Protein AF-A0A7C1VY41-F1 (afdb_monomer)

Organism: NCBI:txid230105

pLDDT: mean 92.44, std 5.34, range [64.0, 98.5]

Radius of gyration: 21.23 Å; Cα contacts (8 Å, |Δi|>4): 441; chains: 1; bounding box: 50×38×55 Å

Nearest PDB structures (foldseek):
  6ytn-assembly2_BBB  TM=3.995E-01  e=4.683E-06  Synechocystis sp. PCC 6803
  6ysg-assembly1_A  TM=3.612E-01  e=1.575E-06  Synechocystis sp. PCC 6803 substr. Kazusa
  1pui-assembly2_B  TM=5.449E-01  e=3.048E-02  Escherichia coli
  3mcj-assembly2_D  TM=5.473E-01  e=5.926E-01  Aquifex aeolicus VF5
  1di7-assembly1_A  TM=5.861E-01  e=1.763E+00  Escherichia coli

Foldseek 3Di:
DDDDDDDPVRLVPDDPVRNLVVQQPDPADEAEAEEDPSLVVQLVCLVVVSHQHYQYDNYPPSSNQSHHHNSHGLDDPPCPLLPDDDDPVDDPVRVLVVSCVVRVSNNLNSQLHLLVQQPDPLSVVVNVVSSVCSRPVDDDPRGRDHDDQKWKDDDNDIGDLVGDDLVQAQAEEEEEEELCCPPPVNVVVQVVVQVVQDDRHYGYMYIYHHAAPRLLVSLLSCLVVLSRYAEYEYQDWAQRRPPPCNVVSLVSCVSSVHQAEAEYEDDPDDPVCQVVDPVNDDPVRCVGRPVRHVVSVHDDYDYD

Solvent-accessible surface area (backbone atoms only — not comparable to full-atom values): 16858 Å² total; per-residue (Å²): 139,86,88,86,86,73,54,75,63,66,52,66,73,44,52,74,67,54,49,52,51,53,47,70,73,44,86,60,48,77,41,72,64,39,54,69,67,64,28,52,51,54,40,53,38,36,76,70,61,59,40,33,28,28,50,39,41,82,34,35,68,69,34,32,68,57,17,17,52,87,67,39,69,44,62,76,93,64,58,67,78,76,68,59,76,70,55,92,93,45,58,55,68,61,43,52,53,50,51,37,72,76,36,64,80,30,35,78,57,51,54,44,46,40,8,57,68,35,73,40,72,69,20,50,52,34,28,55,50,49,60,49,23,77,76,69,72,53,87,75,88,70,71,64,58,62,73,74,51,53,31,35,40,47,95,95,43,78,33,51,70,95,71,56,68,66,77,83,30,68,27,26,39,36,36,38,31,41,62,61,40,75,39,76,85,47,27,54,54,56,52,54,54,29,63,75,55,44,54,94,50,32,40,42,36,34,41,27,16,36,83,26,69,38,34,35,51,54,45,46,57,49,36,79,43,30,88,24,45,61,31,35,39,33,50,52,68,31,41,65,10,38,90,87,35,33,63,65,35,42,53,38,49,57,72,37,67,49,58,42,35,26,40,40,71,69,84,88,56,52,73,68,56,36,76,72,36,91,74,54,64,58,75,84,46,41,54,40,65,45,58,38,24,42,78,64,64,33,35,78,78,40,80,97

Mean predicted aligned error: 5.59 Å

Sequence (304 aa):
MSVQVRTTEQWQDLSSDEQATLLAQSDLVFAGGVFGETASQLVNYAMKGQLPNLIALHSDKKLVLTSQLAGHSVLSSSLDALMAHPNPDVSTEQWMAQMVAKHPKQDAWLTARFFWLGRNSQNMQGLIAHLHHLLTNEAITEKPELVAQLRLYYQGKTYLPEQFDFSSKQSWVALLDYETGERPGEKDLLEQICQQVNNENTGCVSVLTAWGEASLDAVKLLAEHKKSISSIVSLQNFVIGGAEHRQTVTEQLTELNVPVLKAIRLTDSTKAEWLLSEAGISWDSVHYRVAMPELQGISQPLVL

InterPro domains:
  IPR003672 CobN/magnesium chelatase [PF02514] (115-303)
  IPR003672 CobN/magnesium chelatase [PTHR44119] (101-304)

Structure (mmCIF, N/CA/C/O backbone):
data_AF-A0A7C1VY41-F1
#
_entry.id   AF-A0A7C1VY41-F1
#
loop_
_atom_site.group_PDB
_atom_site.id
_atom_site.type_symbol
_atom_site.label_atom_id
_atom_site.label_alt_id
_atom_site.label_comp_id
_atom_site.label_asym_id
_atom_site.label_entity_id
_atom_site.label_seq_id
_atom_site.pdbx_PDB_ins_code
_atom_site.Cartn_x
_atom_site.Cartn_y
_atom_site.Cartn_z
_atom_site.occupancy
_atom_site.B_iso_or_equiv
_atom_site.auth_seq_id
_atom_site.auth_comp_id
_atom_site.auth_asym_id
_atom_site.auth_atom_id
_atom_site.pdbx_PDB_model_num
ATOM 1 N N . MET A 1 1 ? -23.271 -11.625 12.995 1.00 77.31 1 MET A N 1
ATOM 2 C CA . MET A 1 1 ? -22.349 -10.484 12.831 1.00 77.31 1 MET A CA 1
ATOM 3 C C . MET A 1 1 ? -22.790 -9.660 11.630 1.00 77.31 1 MET A C 1
ATOM 5 O O . MET A 1 1 ? -23.037 -10.244 10.582 1.00 77.31 1 MET A O 1
ATOM 9 N N . SER A 1 2 ? -22.942 -8.345 11.789 1.00 91.19 2 SER A N 1
ATOM 10 C CA . SER A 1 2 ? -23.234 -7.407 10.696 1.00 91.19 2 SER A CA 1
ATOM 11 C C . SER A 1 2 ? -22.052 -6.454 10.556 1.00 91.19 2 SER A C 1
ATOM 13 O O . SER A 1 2 ? -21.547 -5.979 11.570 1.00 91.19 2 SER A O 1
ATOM 15 N N . VAL A 1 3 ? -21.594 -6.199 9.331 1.00 93.81 3 VAL A N 1
ATOM 16 C CA . VAL A 1 3 ? -20.478 -5.284 9.055 1.00 93.81 3 VAL A CA 1
ATOM 17 C C . VAL A 1 3 ? -21.000 -4.150 8.188 1.00 93.81 3 VAL A C 1
ATOM 19 O O . VAL A 1 3 ? -21.552 -4.389 7.116 1.00 93.81 3 VAL A O 1
ATOM 22 N N . GLN A 1 4 ? -20.817 -2.916 8.652 1.00 94.94 4 GLN A N 1
ATOM 23 C CA . GLN A 1 4 ? -21.099 -1.715 7.874 1.00 94.94 4 GLN A CA 1
ATOM 24 C C . GLN A 1 4 ? -19.778 -1.059 7.482 1.00 94.94 4 GLN A C 1
ATOM 26 O O . GLN A 1 4 ? -18.945 -0.788 8.343 1.00 94.94 4 GLN A O 1
ATOM 31 N N . VAL A 1 5 ? -19.598 -0.789 6.192 1.00 94.50 5 VAL A N 1
ATOM 32 C CA . VAL A 1 5 ? -18.394 -0.146 5.652 1.00 94.50 5 VAL A CA 1
ATOM 33 C C . VAL A 1 5 ? -18.784 1.206 5.073 1.00 94.50 5 VAL A C 1
ATOM 35 O O . VAL A 1 5 ? -19.811 1.314 4.406 1.00 94.50 5 VAL A O 1
ATOM 38 N N . ARG A 1 6 ? -17.974 2.230 5.346 1.00 95.44 6 ARG A N 1
ATOM 39 C CA . ARG A 1 6 ? -18.113 3.573 4.777 1.00 95.44 6 ARG A CA 1
ATOM 40 C C . ARG A 1 6 ? -16.743 4.108 4.387 1.00 95.44 6 ARG A C 1
ATOM 42 O O . ARG A 1 6 ? -15.769 3.858 5.098 1.00 95.44 6 ARG A O 1
ATOM 49 N N . THR A 1 7 ? -16.674 4.843 3.282 1.00 93.44 7 THR A N 1
ATOM 50 C CA . THR A 1 7 ? -15.510 5.687 2.987 1.00 93.44 7 THR A CA 1
ATOM 51 C C . THR A 1 7 ? -15.511 6.921 3.890 1.00 93.44 7 THR A C 1
ATOM 53 O O . THR A 1 7 ? -16.495 7.211 4.579 1.00 93.44 7 THR A O 1
ATOM 56 N N . THR A 1 8 ? -14.406 7.665 3.901 1.00 92.81 8 THR A N 1
ATOM 57 C CA . THR A 1 8 ? -14.318 8.932 4.632 1.00 92.81 8 THR A CA 1
ATOM 58 C C . THR A 1 8 ? -15.324 9.959 4.125 1.00 92.81 8 THR A C 1
ATOM 60 O O . THR A 1 8 ? -15.890 10.680 4.935 1.00 92.81 8 THR A O 1
ATOM 63 N N . GLU A 1 9 ? -15.604 9.977 2.825 1.00 89.75 9 GLU A N 1
ATOM 64 C CA . GLU A 1 9 ? -16.566 10.881 2.184 1.00 89.75 9 GLU A CA 1
ATOM 65 C C . GLU A 1 9 ? -17.989 10.513 2.603 1.00 89.75 9 GLU A C 1
ATOM 67 O O . GLU A 1 9 ? -18.706 11.348 3.142 1.00 89.75 9 GLU A O 1
ATOM 72 N N . GLN A 1 10 ? -18.352 9.229 2.501 1.00 94.44 10 GLN A N 1
ATOM 73 C CA . GLN A 1 10 ? -19.660 8.733 2.943 1.00 94.44 10 GLN A CA 1
ATOM 74 C C . GLN A 1 10 ? -19.924 8.990 4.429 1.00 94.44 10 GLN A C 1
ATOM 76 O O . GLN A 1 10 ? -21.074 9.095 4.843 1.00 94.44 10 GLN A O 1
ATOM 81 N N . TRP A 1 11 ? -18.874 9.033 5.252 1.00 95.62 11 TRP A N 1
ATOM 82 C CA . TRP A 1 11 ? -18.981 9.419 6.656 1.00 95.62 11 TRP A CA 1
ATOM 83 C C . TRP A 1 11 ? -19.200 10.928 6.829 1.00 95.62 11 TRP A C 1
ATOM 85 O O . TRP A 1 11 ? -20.015 11.326 7.661 1.00 95.62 11 TRP A O 1
ATOM 95 N N . GLN A 1 12 ? -18.493 11.761 6.060 1.00 94.88 12 GLN A N 1
ATOM 96 C CA . GLN A 1 12 ? -18.654 13.218 6.106 1.00 94.88 12 GLN A CA 1
ATOM 97 C C . GLN A 1 12 ? -20.001 13.688 5.543 1.00 94.88 12 GLN A C 1
ATOM 99 O O . GLN A 1 12 ? -20.502 14.721 5.974 1.00 94.88 12 GLN A O 1
ATOM 104 N N . ASP A 1 13 ? -20.616 12.917 4.647 1.00 95.81 13 ASP A N 1
ATOM 105 C CA . ASP A 1 13 ? -21.958 13.202 4.125 1.00 95.81 13 ASP A CA 1
ATOM 106 C C . ASP A 1 13 ? -23.068 13.015 5.178 1.00 95.81 13 ASP A C 1
ATOM 108 O O . ASP A 1 13 ? -24.183 13.507 4.999 1.00 95.81 13 ASP A O 1
ATOM 112 N N . LEU A 1 14 ? -22.784 12.309 6.281 1.00 96.56 14 LEU A N 1
ATOM 113 C CA . LEU A 1 14 ? -23.719 12.141 7.392 1.00 96.56 14 LEU A CA 1
ATOM 114 C C . LEU A 1 14 ? -23.767 13.393 8.268 1.00 96.56 14 LEU A C 1
ATOM 116 O O . LEU A 1 14 ? -22.743 13.990 8.603 1.00 96.56 14 LEU A O 1
ATOM 120 N N . SER A 1 15 ? -24.960 13.724 8.754 1.00 96.62 15 SER A N 1
ATOM 121 C CA . SER A 1 15 ? -25.115 14.710 9.820 1.00 96.62 15 SER A CA 1
ATOM 122 C C . SER A 1 15 ? -24.476 14.231 11.130 1.00 96.62 15 SER A C 1
ATOM 124 O O . SER A 1 15 ? -24.330 13.033 11.383 1.00 96.62 15 SER A O 1
ATOM 126 N N . SER A 1 16 ? -24.152 15.168 12.023 1.00 94.19 16 SER A N 1
ATOM 127 C CA . SER A 1 16 ? -23.589 14.852 13.344 1.00 94.19 16 SER A CA 1
ATOM 128 C C . SER A 1 16 ? -24.452 13.875 14.159 1.00 94.19 16 SER A C 1
ATOM 130 O O . SER A 1 16 ? -23.911 13.039 14.882 1.00 94.19 16 SER A O 1
ATOM 132 N N . ASP A 1 17 ? -25.780 13.949 14.030 1.00 95.50 17 ASP A N 1
ATOM 133 C CA . ASP A 1 17 ? -26.710 13.062 14.742 1.00 95.50 17 ASP A CA 1
ATOM 134 C C . ASP A 1 17 ? -26.706 11.642 14.158 1.00 95.50 17 ASP A C 1
ATOM 136 O O . ASP A 1 17 ? -26.742 10.657 14.901 1.00 95.50 17 ASP A O 1
ATOM 140 N N . GLU A 1 18 ? -26.607 11.515 12.832 1.00 96.88 18 GLU A N 1
ATOM 141 C CA . GLU A 1 18 ? -26.473 10.224 12.149 1.00 96.88 18 GLU A CA 1
ATOM 142 C C . GLU A 1 18 ? -25.136 9.560 12.474 1.00 96.88 18 GLU A C 1
ATOM 144 O O . GLU A 1 18 ? -25.099 8.366 12.772 1.00 96.88 18 GLU A O 1
ATOM 149 N N . GLN A 1 19 ? -24.051 10.339 12.491 1.00 96.19 19 GLN A N 1
ATOM 150 C CA . GLN A 1 19 ? -22.736 9.881 12.931 1.00 96.19 19 GLN A CA 1
ATOM 151 C C . GLN A 1 19 ? -22.793 9.345 14.365 1.00 96.19 19 GLN A C 1
ATOM 153 O O . GLN A 1 19 ? -22.412 8.202 14.614 1.00 96.19 19 GLN A O 1
ATOM 158 N N . ALA A 1 20 ? -23.316 10.133 15.309 1.00 94.69 20 ALA A N 1
ATOM 159 C CA . ALA A 1 20 ? -23.426 9.725 16.706 1.00 94.69 20 ALA A CA 1
ATOM 160 C C . ALA A 1 20 ? -24.299 8.470 16.878 1.00 94.69 20 ALA A C 1
ATOM 162 O O . ALA A 1 20 ? -23.936 7.564 17.629 1.00 94.69 20 ALA A O 1
ATOM 163 N N . THR A 1 21 ? -25.417 8.390 16.152 1.00 95.62 21 THR A N 1
ATOM 164 C CA . THR A 1 21 ? -26.315 7.227 16.168 1.00 95.62 21 THR A CA 1
ATOM 165 C C . THR A 1 21 ? -25.614 5.977 15.649 1.00 95.62 21 THR A C 1
ATOM 167 O O . THR A 1 21 ? -25.709 4.918 16.268 1.00 95.62 21 THR A O 1
ATOM 170 N N . LEU A 1 22 ? -24.874 6.094 14.545 1.00 95.44 22 LEU A N 1
ATOM 171 C CA . LEU A 1 22 ? -24.149 4.973 13.960 1.00 95.44 22 LEU A CA 1
ATOM 172 C C . LEU A 1 22 ? -23.075 4.438 14.913 1.00 95.44 22 LEU A C 1
ATOM 174 O O . LEU A 1 22 ? -22.968 3.226 15.105 1.00 95.44 22 LEU A O 1
ATOM 178 N N . LEU A 1 23 ? -22.298 5.333 15.528 1.00 95.38 23 LEU A N 1
ATOM 179 C CA . LEU A 1 23 ? -21.266 4.946 16.491 1.00 95.38 23 LEU A CA 1
ATOM 180 C C . LEU A 1 23 ? -21.880 4.296 17.736 1.00 95.38 23 LEU A C 1
ATOM 182 O O . LEU A 1 23 ? -21.369 3.282 18.195 1.00 95.38 23 LEU A O 1
ATOM 186 N N . ALA A 1 24 ? -23.004 4.816 18.238 1.00 94.00 24 ALA A N 1
ATOM 187 C CA . ALA A 1 24 ? -23.702 4.248 19.392 1.00 94.00 24 ALA A CA 1
ATOM 188 C C . ALA A 1 24 ? -24.285 2.846 19.129 1.00 94.00 24 ALA A C 1
ATOM 190 O O . ALA A 1 24 ? -24.449 2.066 20.063 1.00 94.00 24 ALA A O 1
ATOM 191 N N . GLN A 1 25 ? -24.606 2.525 17.873 1.00 94.56 25 GLN A N 1
ATOM 192 C CA . GLN A 1 25 ? -25.088 1.204 17.455 1.00 94.56 25 GLN A CA 1
ATOM 193 C C . GLN A 1 25 ? -23.958 0.223 17.110 1.00 94.56 25 GLN A C 1
ATOM 195 O O . GLN A 1 25 ? -24.234 -0.938 16.812 1.00 94.56 25 GLN A O 1
ATOM 200 N N . SER A 1 26 ? -22.705 0.680 17.098 1.00 95.94 26 SER A N 1
ATOM 201 C CA . SER A 1 26 ? -21.555 -0.134 16.714 1.00 95.94 26 SER A CA 1
ATOM 202 C C . SER A 1 26 ? -20.882 -0.727 17.949 1.00 95.94 26 SER A C 1
ATOM 204 O O . SER A 1 26 ? -20.419 0.006 18.819 1.00 95.94 26 SER A O 1
ATOM 206 N N . ASP A 1 27 ? -20.758 -2.054 17.999 1.00 96.19 27 ASP A N 1
ATOM 207 C CA . ASP A 1 27 ? -20.052 -2.731 19.095 1.00 96.19 27 ASP A CA 1
ATOM 208 C C . ASP A 1 27 ? -18.539 -2.456 19.069 1.00 96.19 27 ASP A C 1
ATOM 210 O O . ASP A 1 27 ? -17.891 -2.411 20.113 1.00 96.19 27 ASP A O 1
ATOM 214 N N . LEU A 1 28 ? -17.973 -2.259 17.873 1.00 97.38 28 LEU A N 1
ATOM 215 C CA . LEU A 1 28 ? -16.577 -1.900 17.633 1.00 97.38 28 LEU A CA 1
ATOM 216 C C . LEU A 1 28 ? -16.465 -1.076 16.352 1.00 97.38 28 LEU A C 1
ATOM 218 O O . LEU A 1 28 ? -17.115 -1.379 15.352 1.00 97.38 28 LEU A O 1
ATOM 222 N N . VAL A 1 29 ? -15.584 -0.077 16.366 1.00 97.88 29 VAL A N 1
ATOM 223 C CA . VAL A 1 29 ? -15.204 0.680 15.171 1.00 97.88 29 VAL A CA 1
ATOM 224 C C . VAL A 1 29 ? -13.771 0.354 14.772 1.00 97.88 29 VAL A C 1
ATOM 226 O O . VAL A 1 29 ? -12.846 0.405 15.583 1.00 97.88 29 VAL A O 1
ATOM 229 N N . PHE A 1 30 ? -13.591 0.034 13.495 1.00 98.00 30 PHE A N 1
ATOM 230 C CA . PHE A 1 30 ? -12.288 -0.147 12.873 1.00 98.00 30 PHE A CA 1
ATOM 231 C C . PHE A 1 30 ? -11.994 1.020 11.927 1.00 98.00 30 PHE A C 1
ATOM 233 O O . PHE A 1 30 ? -12.824 1.347 11.080 1.00 98.00 30 PHE A O 1
ATOM 240 N N . ALA A 1 31 ? -10.815 1.632 12.048 1.00 97.69 31 ALA A N 1
ATOM 241 C CA . ALA A 1 31 ? -10.376 2.733 11.192 1.00 97.69 31 ALA A CA 1
ATOM 242 C C . ALA A 1 31 ? -9.025 2.405 10.539 1.00 97.69 31 ALA A C 1
ATOM 244 O O . ALA A 1 31 ? -7.986 2.427 11.197 1.00 97.69 31 ALA A O 1
ATOM 245 N N . GLY A 1 32 ? -9.032 2.099 9.241 1.00 94.94 32 GLY A N 1
ATOM 246 C CA . GLY A 1 32 ? -7.830 1.823 8.452 1.00 94.94 32 GLY A CA 1
ATOM 247 C C . GLY A 1 32 ? -7.593 2.912 7.409 1.00 94.94 32 GLY A C 1
ATOM 248 O O . GLY A 1 32 ? -8.442 3.103 6.546 1.00 94.94 32 GLY A O 1
ATOM 249 N N . GLY A 1 33 ? -6.455 3.611 7.453 1.00 91.62 33 GLY A N 1
ATOM 250 C CA . GLY A 1 33 ? -6.146 4.644 6.452 1.00 91.62 33 GLY A CA 1
ATOM 251 C C . GLY A 1 33 ? -6.922 5.958 6.601 1.00 91.62 33 GLY A C 1
ATOM 252 O O . GLY A 1 33 ? -7.131 6.644 5.607 1.00 91.62 33 GLY A O 1
ATOM 253 N N . VAL A 1 34 ? -7.374 6.315 7.808 1.00 95.62 34 VAL A N 1
ATOM 254 C CA . VAL A 1 34 ? -8.215 7.501 8.043 1.00 95.62 34 VAL A CA 1
ATOM 255 C C . VAL A 1 34 ? -7.367 8.692 8.493 1.00 95.62 34 VAL A C 1
ATOM 257 O O . VAL A 1 34 ? -6.670 8.629 9.506 1.00 95.62 34 VAL A O 1
ATOM 260 N N . PHE A 1 35 ? -7.462 9.810 7.774 1.00 91.44 35 PHE A N 1
ATOM 261 C CA . PHE A 1 35 ? -6.695 11.033 8.039 1.00 91.44 35 PHE A CA 1
ATOM 262 C C . PHE A 1 35 ? -7.595 12.278 8.046 1.00 91.44 35 PHE A C 1
ATOM 264 O O . PHE A 1 35 ? -8.775 12.214 7.705 1.00 91.44 35 PHE A O 1
ATOM 271 N N . GLY A 1 36 ? -7.037 13.421 8.455 1.00 92.19 36 GLY A N 1
ATOM 272 C CA . GLY A 1 36 ? -7.703 14.722 8.357 1.00 92.19 36 GLY A CA 1
ATOM 273 C C . GLY A 1 36 ? -8.893 14.897 9.307 1.00 92.19 36 GLY A C 1
ATOM 274 O O . GLY A 1 36 ? -8.824 14.567 10.497 1.00 92.19 36 GLY A O 1
ATOM 275 N N . GLU A 1 37 ? -9.979 15.467 8.785 1.00 93.62 37 GLU A N 1
ATOM 276 C CA . GLU A 1 37 ? -11.162 15.830 9.570 1.00 93.62 37 GLU A CA 1
ATOM 277 C C . GLU A 1 37 ? -11.846 14.608 10.194 1.00 93.62 37 GLU A C 1
ATOM 279 O O . GLU A 1 37 ? -12.071 14.595 11.406 1.00 93.62 37 GLU A O 1
ATOM 284 N N . THR A 1 38 ? -12.075 13.545 9.416 1.00 96.25 38 THR A N 1
ATOM 285 C CA . THR A 1 38 ? -12.670 12.294 9.916 1.00 96.25 38 THR A CA 1
ATOM 286 C C . THR A 1 38 ? -11.873 11.724 11.087 1.00 96.25 38 THR A C 1
ATOM 288 O O . THR A 1 38 ? -12.445 11.333 12.104 1.00 96.25 38 THR A O 1
ATOM 291 N N . ALA A 1 39 ? -10.538 11.731 10.995 1.00 97.62 39 ALA A N 1
ATOM 292 C CA . ALA A 1 39 ? -9.694 11.255 12.085 1.00 97.62 39 ALA A CA 1
ATOM 29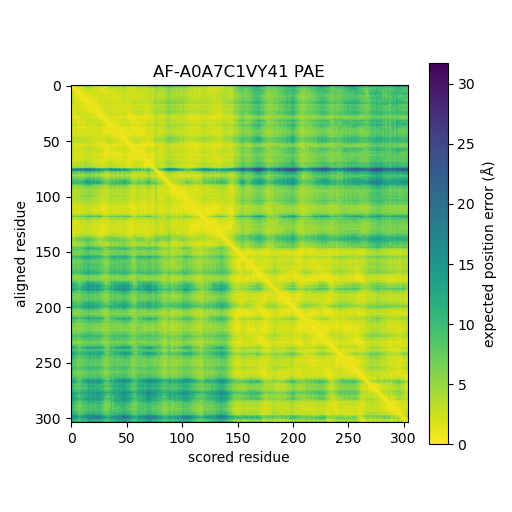3 C C . ALA A 1 39 ? -9.858 12.103 13.355 1.00 97.62 39 ALA A C 1
ATOM 295 O O . ALA A 1 39 ? -9.975 11.563 14.455 1.00 97.62 39 ALA A O 1
ATOM 296 N N . SER A 1 40 ? -9.926 13.427 13.202 1.00 96.88 40 SER A N 1
ATOM 297 C CA . SER A 1 40 ? -10.129 14.357 14.317 1.00 96.88 40 SER A CA 1
ATOM 298 C C . SER A 1 40 ? -11.493 14.162 14.990 1.00 96.88 40 SER A C 1
ATOM 300 O O . SER A 1 40 ? -11.587 14.187 16.218 1.00 96.88 40 SER A O 1
ATOM 302 N N . GLN A 1 41 ? -12.547 13.920 14.206 1.00 96.56 41 GLN A N 1
ATOM 303 C CA . GLN A 1 41 ? -13.889 13.629 14.718 1.00 96.56 41 GLN A CA 1
ATOM 304 C C . GLN A 1 41 ? -13.906 12.326 15.532 1.00 96.56 41 GLN A C 1
ATOM 306 O O . GLN A 1 41 ? -14.372 12.327 16.672 1.00 96.56 41 GLN A O 1
ATOM 311 N N . LEU A 1 42 ? -13.344 11.235 15.001 1.00 97.62 42 LEU A N 1
ATOM 312 C CA . LEU A 1 42 ? -13.285 9.943 15.699 1.00 97.62 42 LEU A CA 1
ATOM 313 C C . LEU A 1 42 ? -12.480 10.018 17.006 1.00 97.62 42 LEU A C 1
ATOM 315 O O . LEU A 1 42 ? -12.915 9.478 18.025 1.00 97.62 42 LEU A O 1
ATOM 319 N N . VAL A 1 43 ? -11.358 10.748 17.012 1.00 97.44 43 VAL A N 1
ATOM 320 C CA . VAL A 1 43 ? -10.591 11.038 18.238 1.00 97.44 43 VAL A CA 1
ATOM 321 C C . VAL A 1 43 ? -11.472 11.741 19.276 1.00 97.44 43 VAL A C 1
ATOM 323 O O . VAL A 1 43 ? -11.488 11.345 20.441 1.00 97.44 43 VAL A O 1
ATOM 326 N N . ASN A 1 44 ? -12.260 12.739 18.869 1.00 96.81 44 ASN A N 1
ATOM 327 C CA . ASN A 1 44 ? -13.167 13.448 19.774 1.00 96.81 44 ASN A CA 1
ATOM 328 C C . ASN A 1 44 ? -14.265 12.540 20.353 1.00 96.81 44 ASN A C 1
ATOM 330 O O . ASN A 1 44 ? -14.548 12.639 21.548 1.00 96.81 44 ASN A O 1
ATOM 334 N N . TYR A 1 45 ? -14.863 11.652 19.552 1.00 96.50 45 TYR A N 1
ATOM 335 C CA . TYR A 1 45 ? -15.855 10.683 20.041 1.00 96.50 45 TYR A CA 1
ATOM 336 C C . TYR A 1 45 ? -15.253 9.723 21.074 1.00 96.50 45 TYR A C 1
ATOM 338 O O . TYR A 1 45 ? -15.841 9.494 22.134 1.00 96.50 45 TYR A O 1
ATOM 346 N N . ALA A 1 46 ? -14.054 9.207 20.807 1.00 95.44 46 ALA A N 1
ATOM 347 C CA . ALA A 1 46 ? -13.362 8.316 21.728 1.00 95.44 46 ALA A CA 1
ATOM 348 C C . ALA A 1 46 ? -12.969 9.014 23.042 1.00 95.44 46 ALA A C 1
ATOM 350 O O . ALA A 1 46 ? -13.230 8.467 24.113 1.00 95.44 46 ALA A O 1
ATOM 351 N N . MET A 1 47 ? -12.447 10.249 22.989 1.00 93.75 47 MET A N 1
ATOM 352 C CA . MET A 1 47 ? -12.119 11.043 24.187 1.00 93.75 47 MET A CA 1
ATOM 353 C C . MET A 1 47 ? -13.348 11.380 25.044 1.00 93.75 47 MET A C 1
ATOM 355 O O . MET A 1 47 ? -13.232 11.516 26.259 1.00 93.75 47 MET A O 1
ATOM 359 N N . LYS A 1 48 ? -14.533 11.496 24.432 1.00 94.56 48 LYS A N 1
ATOM 360 C CA . LYS A 1 48 ? -15.812 11.681 25.140 1.00 94.56 48 LYS A CA 1
ATOM 361 C C . LYS A 1 48 ? -16.381 10.380 25.721 1.00 94.56 48 LYS A C 1
ATOM 363 O O . LYS A 1 48 ? -17.464 10.406 26.299 1.00 94.56 48 LYS A O 1
ATOM 368 N N . GLY A 1 49 ? -15.698 9.246 25.549 1.00 93.19 49 GLY A N 1
ATOM 369 C CA . GLY A 1 49 ? -16.171 7.932 25.989 1.00 93.19 49 GLY A CA 1
ATOM 370 C C . GLY A 1 49 ? -17.314 7.361 25.144 1.00 93.19 49 GLY A C 1
ATOM 371 O O . GLY A 1 49 ? -17.921 6.370 25.534 1.00 93.19 49 GLY A O 1
ATOM 372 N N . GLN A 1 50 ? -17.609 7.959 23.986 1.00 94.06 50 GLN A N 1
ATOM 373 C CA . GLN A 1 50 ? -18.686 7.525 23.084 1.00 94.06 50 GLN A CA 1
ATOM 374 C C . GLN A 1 50 ? -18.239 6.403 22.138 1.00 94.06 50 GLN A C 1
ATOM 376 O O . GLN A 1 50 ? -19.058 5.848 21.415 1.00 94.06 50 GLN A O 1
ATOM 381 N N . LEU A 1 51 ? -16.943 6.075 22.140 1.00 95.25 51 LEU A N 1
ATOM 382 C CA . LEU A 1 51 ? -16.345 5.066 21.272 1.00 95.25 51 LEU A CA 1
ATOM 383 C C . LEU A 1 51 ? -15.442 4.103 22.061 1.00 95.25 51 LEU A C 1
ATOM 385 O O . LEU A 1 51 ? -14.225 4.117 21.877 1.00 95.25 51 LEU A O 1
ATOM 389 N N . PRO A 1 52 ? -15.994 3.298 22.988 1.00 94.69 52 PRO A N 1
ATOM 390 C CA . PRO A 1 52 ? -15.199 2.502 23.930 1.00 94.69 52 PRO A CA 1
ATOM 391 C C . PRO A 1 52 ? -14.386 1.380 23.267 1.00 94.69 52 PRO A C 1
ATOM 393 O O . PRO A 1 52 ? -13.420 0.910 23.867 1.00 94.69 52 PRO A O 1
ATOM 396 N N . ASN A 1 53 ? -14.759 0.971 22.051 1.00 97.38 53 ASN A N 1
ATOM 397 C CA . ASN A 1 53 ? -14.085 -0.053 21.258 1.00 97.38 53 ASN A CA 1
ATOM 398 C C . ASN A 1 53 ? -13.682 0.543 19.902 1.00 97.38 53 ASN A C 1
ATOM 400 O O . ASN A 1 53 ? -14.500 0.647 18.986 1.00 97.38 53 ASN A O 1
ATOM 404 N N . LEU A 1 54 ? -12.421 0.948 19.785 1.00 97.88 54 LEU A N 1
ATOM 405 C CA . LEU A 1 54 ? -11.828 1.523 18.583 1.00 97.88 54 LEU A CA 1
ATOM 406 C C . LEU A 1 54 ? -10.494 0.837 18.302 1.00 97.88 54 LEU A C 1
ATOM 408 O O . LEU A 1 54 ? -9.588 0.884 19.129 1.00 97.88 54 LEU A O 1
ATOM 412 N N . ILE A 1 55 ? -10.334 0.283 17.105 1.00 98.12 55 ILE A N 1
ATOM 413 C CA . ILE A 1 55 ? -9.035 -0.165 16.597 1.00 98.12 55 ILE A CA 1
ATOM 414 C C . ILE A 1 55 ? -8.698 0.659 15.359 1.00 98.12 55 ILE A C 1
ATOM 416 O O . ILE A 1 55 ? -9.342 0.528 14.320 1.00 98.12 55 ILE A O 1
ATOM 420 N N . ALA A 1 56 ? -7.681 1.511 15.469 1.00 97.38 56 ALA A N 1
ATOM 421 C CA . ALA A 1 56 ? -7.209 2.342 14.372 1.00 97.38 56 ALA A CA 1
ATOM 422 C C . ALA A 1 56 ? -5.806 1.923 13.918 1.00 97.38 56 ALA A C 1
ATOM 424 O O . ALA A 1 56 ? -4.883 1.798 14.728 1.00 97.38 56 ALA A O 1
ATOM 425 N N . LEU A 1 57 ? -5.644 1.732 12.608 1.00 95.31 57 LEU A N 1
ATOM 426 C CA . LEU A 1 57 ? -4.426 1.263 11.949 1.00 95.31 57 LEU A CA 1
ATOM 427 C C . LEU A 1 57 ? -4.063 2.176 10.777 1.00 95.31 57 LEU A C 1
ATOM 429 O O . LEU A 1 57 ? -4.948 2.636 10.056 1.00 95.31 57 LEU A O 1
ATOM 433 N N . HIS A 1 58 ? -2.763 2.407 10.559 1.00 90.31 58 HIS A N 1
ATOM 434 C CA . HIS A 1 58 ? -2.235 3.165 9.408 1.00 90.31 58 HIS A CA 1
ATOM 435 C C . HIS A 1 58 ? -3.016 4.459 9.112 1.00 90.31 58 HIS A C 1
ATOM 437 O O . HIS A 1 58 ? -3.294 4.775 7.963 1.00 90.31 58 HIS A O 1
ATOM 443 N N . SER A 1 59 ? -3.421 5.154 10.169 1.00 93.44 59 SER A N 1
ATOM 444 C CA . SER A 1 59 ? -4.272 6.344 10.152 1.00 93.44 59 SER A CA 1
ATOM 445 C C . SER A 1 59 ? -3.503 7.519 10.761 1.00 93.44 59 SER A C 1
ATOM 447 O O . SER A 1 59 ? -2.323 7.376 11.099 1.00 93.44 59 SER A O 1
ATOM 449 N N . ASP A 1 60 ? -4.154 8.669 10.948 1.00 93.44 60 ASP A N 1
ATOM 450 C CA . ASP A 1 60 ? -3.571 9.773 11.714 1.00 93.44 60 ASP A CA 1
ATOM 451 C C . ASP A 1 60 ? -2.998 9.271 13.052 1.00 93.44 60 ASP A C 1
ATOM 453 O O . ASP A 1 60 ? -3.633 8.487 13.766 1.00 93.44 60 ASP A O 1
ATOM 457 N N . LYS A 1 61 ? -1.790 9.729 13.405 1.00 92.81 61 LYS A N 1
ATOM 458 C CA . LYS A 1 61 ? -1.068 9.259 14.596 1.00 92.81 61 LYS A CA 1
ATOM 459 C C . LYS A 1 61 ? -1.898 9.409 15.873 1.00 92.81 61 LYS A C 1
ATOM 461 O O . LYS A 1 61 ? -1.843 8.528 16.730 1.00 92.81 61 LYS A O 1
ATOM 466 N N . LYS A 1 62 ? -2.669 10.492 16.015 1.00 94.44 62 LYS A N 1
ATOM 467 C CA . LYS A 1 62 ? -3.531 10.709 17.186 1.00 94.44 62 LYS A CA 1
ATOM 468 C C . LYS A 1 62 ? -4.670 9.696 17.222 1.00 94.44 62 LYS A C 1
ATOM 470 O O . LYS A 1 62 ? -4.952 9.155 18.288 1.00 94.44 62 LYS A O 1
ATOM 475 N N . LEU A 1 63 ? -5.277 9.398 16.071 1.00 96.69 63 LEU A N 1
ATOM 476 C CA . LEU A 1 63 ? -6.332 8.390 15.975 1.00 96.69 63 LEU A CA 1
ATOM 477 C C . LEU A 1 63 ? -5.806 6.995 16.317 1.00 96.69 63 LEU A C 1
ATOM 479 O O . LEU A 1 63 ? -6.417 6.306 17.129 1.00 96.69 63 LEU A O 1
ATOM 483 N N . VAL A 1 64 ? -4.642 6.612 15.781 1.00 96.38 64 VAL A N 1
ATOM 484 C CA . VAL A 1 64 ? -3.998 5.331 16.113 1.00 96.38 64 VAL A CA 1
ATOM 485 C C . VAL A 1 64 ? -3.786 5.214 17.621 1.00 96.38 64 VAL A C 1
ATOM 487 O O . VAL A 1 64 ? -4.235 4.238 18.217 1.00 96.38 64 VAL A O 1
ATOM 490 N N . LEU A 1 65 ? -3.191 6.232 18.253 1.00 94.88 65 LEU A N 1
ATOM 491 C CA . LEU A 1 65 ? -2.949 6.274 19.702 1.00 94.88 65 LEU A CA 1
ATOM 492 C C . LEU A 1 65 ? -4.228 6.273 20.557 1.00 94.88 65 LEU A C 1
ATOM 494 O O . LEU A 1 65 ? -4.146 5.991 21.748 1.00 94.88 65 LEU A O 1
ATOM 498 N N . THR A 1 66 ? -5.386 6.563 19.963 1.00 95.56 66 THR A N 1
ATOM 499 C CA . THR A 1 66 ? -6.698 6.521 20.627 1.00 95.56 66 THR A CA 1
ATOM 500 C C . THR A 1 66 ? -7.336 5.122 20.567 1.00 95.56 66 THR A C 1
ATOM 502 O O . THR A 1 66 ? -8.435 4.920 21.076 1.00 95.56 66 THR A O 1
ATOM 505 N N . SER A 1 67 ? -6.659 4.131 19.971 1.00 96.88 67 SER A N 1
ATOM 506 C CA . SER A 1 67 ? -7.153 2.750 19.947 1.00 96.88 67 SER A CA 1
ATOM 507 C C . SER A 1 67 ? -7.374 2.218 21.367 1.00 96.88 67 SER A C 1
ATOM 509 O O . SER A 1 67 ? -6.469 2.245 22.207 1.00 96.88 67 SER A O 1
ATOM 511 N N . GLN A 1 68 ? -8.567 1.688 21.619 1.00 96.44 68 GLN A N 1
ATOM 512 C CA . GLN A 1 68 ? -9.015 1.246 22.933 1.00 96.44 68 GLN A CA 1
ATOM 513 C C . GLN A 1 68 ? -10.035 0.108 22.846 1.00 96.44 68 GLN A C 1
ATOM 515 O O . GLN A 1 68 ? -10.774 -0.003 21.871 1.00 96.44 68 GLN A O 1
ATOM 520 N N . LEU A 1 69 ? -10.079 -0.722 23.885 1.00 96.56 69 LEU A N 1
ATOM 521 C CA . LEU A 1 69 ? -11.078 -1.771 24.083 1.00 96.56 69 LEU A CA 1
ATOM 522 C C . LEU A 1 69 ? -11.676 -1.626 25.479 1.00 96.56 69 LEU A C 1
ATOM 524 O O . LEU A 1 69 ? -10.948 -1.446 26.456 1.00 96.56 69 LEU A O 1
ATOM 528 N N . ALA A 1 70 ? -13.002 -1.674 25.574 1.00 94.56 70 ALA A N 1
ATOM 529 C CA . ALA A 1 70 ? -13.757 -1.392 26.791 1.00 94.56 70 ALA A CA 1
ATOM 530 C C . ALA A 1 70 ? -13.299 -0.090 27.487 1.00 94.56 70 ALA A C 1
ATOM 532 O O . ALA A 1 70 ? -13.185 -0.039 28.711 1.00 94.56 70 ALA A O 1
ATOM 533 N N . GLY A 1 71 ? -12.964 0.943 26.704 1.00 93.88 71 GLY A N 1
ATOM 534 C CA . GLY A 1 71 ? -12.455 2.235 27.185 1.00 93.88 71 GLY A CA 1
ATOM 535 C C . GLY A 1 71 ? -11.008 2.228 27.698 1.00 93.88 71 GLY A C 1
ATOM 536 O O . GLY A 1 71 ? -10.536 3.248 28.193 1.00 93.88 71 GLY A O 1
ATOM 537 N N . HIS A 1 72 ? -10.291 1.108 27.591 1.00 93.69 72 HIS A N 1
ATOM 538 C CA . HIS A 1 72 ? -8.892 0.990 27.997 1.00 93.69 72 HIS A CA 1
ATOM 539 C C . HIS A 1 72 ? -7.981 1.017 26.771 1.00 93.69 72 HIS A C 1
ATOM 541 O O . HIS A 1 72 ? -8.193 0.267 25.818 1.00 93.69 72 HIS A O 1
ATOM 547 N N . SER A 1 73 ? -6.940 1.853 26.804 1.00 93.75 73 SER A N 1
ATOM 548 C CA . SER A 1 73 ? -5.961 1.930 25.712 1.00 93.75 73 SER A CA 1
ATOM 549 C C . SER A 1 73 ? -5.310 0.571 25.454 1.00 93.75 73 SER A C 1
ATOM 551 O O . SER A 1 73 ? -4.793 -0.060 26.379 1.00 93.75 73 SER A O 1
ATOM 553 N N . VAL A 1 74 ? -5.267 0.161 24.184 1.00 94.38 74 VAL A N 1
ATOM 554 C CA . VAL A 1 74 ? -4.531 -1.042 23.747 1.00 94.38 74 VAL A CA 1
ATOM 555 C C . VAL A 1 74 ? -3.088 -0.733 23.343 1.00 94.38 74 VAL A C 1
ATOM 557 O O . VAL A 1 74 ? -2.295 -1.642 23.108 1.00 94.38 74 VAL A O 1
ATOM 560 N N . LEU A 1 75 ? -2.715 0.549 23.295 1.00 92.75 75 LEU A N 1
ATOM 561 C CA . LEU A 1 75 ? -1.377 1.007 22.935 1.00 92.75 75 LEU A CA 1
ATOM 562 C C . LEU A 1 75 ? -0.669 1.675 24.117 1.00 92.75 75 LEU A C 1
ATOM 564 O O . LEU A 1 75 ? -1.255 2.446 24.878 1.00 92.75 75 LEU A O 1
ATOM 568 N N . SER A 1 76 ? 0.632 1.413 24.240 1.00 74.94 76 SER A N 1
ATOM 569 C CA . SER A 1 76 ? 1.521 2.081 25.193 1.00 74.94 76 SER A CA 1
ATOM 570 C C . SER A 1 76 ? 2.473 3.009 24.438 1.00 74.94 76 SER A C 1
ATOM 572 O O . SER A 1 76 ? 3.528 2.554 24.023 1.00 74.94 76 SER A O 1
ATOM 574 N N . SER A 1 77 ? 2.050 4.259 24.218 1.00 64.00 77 SER A N 1
ATOM 575 C CA . SER A 1 77 ? 2.759 5.483 23.758 1.00 64.00 77 SER A CA 1
ATOM 576 C C . SER A 1 77 ? 3.888 5.447 22.695 1.00 64.00 77 SER A C 1
ATOM 578 O O . SER A 1 77 ? 3.977 6.401 21.925 1.00 64.00 77 SER A O 1
ATOM 580 N N . SER A 1 78 ? 4.736 4.419 22.587 1.00 79.81 78 SER A N 1
ATOM 581 C CA . SER A 1 78 ? 5.736 4.253 21.522 1.00 79.81 78 SER A CA 1
ATOM 582 C C . SER A 1 78 ? 5.161 3.436 20.363 1.00 79.81 78 SER A C 1
ATOM 584 O O . SER A 1 78 ? 5.141 2.206 20.382 1.00 79.81 78 SER A O 1
ATOM 586 N N . LEU A 1 79 ? 4.671 4.148 19.348 1.00 85.50 79 LEU A N 1
ATOM 587 C CA . LEU A 1 79 ? 4.110 3.546 18.140 1.00 85.50 79 LEU A CA 1
ATOM 588 C C . LEU A 1 79 ? 5.198 3.038 17.180 1.00 85.50 79 LEU A C 1
ATOM 590 O O . LEU A 1 79 ? 4.971 2.062 16.473 1.00 85.50 79 LEU A O 1
ATOM 594 N N . ASP A 1 80 ? 6.379 3.657 17.185 1.00 85.31 80 ASP A N 1
ATOM 595 C CA . ASP A 1 80 ? 7.440 3.394 16.204 1.00 85.31 80 ASP A CA 1
ATOM 596 C C . ASP A 1 80 ? 7.896 1.927 16.231 1.00 85.31 80 ASP A C 1
ATOM 598 O O . ASP A 1 80 ? 8.000 1.285 15.190 1.00 85.31 80 ASP A O 1
ATOM 602 N N . ALA A 1 81 ? 8.063 1.350 17.427 1.00 87.12 81 ALA A N 1
ATOM 603 C CA . ALA A 1 81 ? 8.415 -0.062 17.572 1.00 87.12 81 ALA A CA 1
ATOM 604 C C . ALA A 1 81 ? 7.320 -0.997 17.030 1.00 87.12 81 ALA A C 1
ATOM 606 O O . ALA A 1 81 ? 7.625 -2.007 16.406 1.00 87.12 81 ALA A O 1
ATOM 607 N N . LEU A 1 82 ? 6.047 -0.650 17.243 1.00 89.69 82 LEU A N 1
ATOM 608 C CA . LEU A 1 82 ? 4.894 -1.449 16.811 1.00 89.69 82 LEU A CA 1
ATOM 609 C C . LEU A 1 82 ? 4.645 -1.346 15.303 1.00 89.69 82 LEU A C 1
ATOM 611 O O . LEU A 1 82 ? 4.070 -2.257 14.707 1.00 89.69 82 LEU A O 1
ATOM 615 N N . MET A 1 83 ? 5.076 -0.238 14.701 1.00 87.12 83 MET A N 1
ATOM 616 C CA . MET A 1 83 ? 4.958 0.046 13.275 1.00 87.12 83 MET A CA 1
ATOM 617 C C . MET A 1 83 ? 6.163 -0.416 12.460 1.00 87.12 83 MET A C 1
ATOM 619 O O . MET A 1 83 ? 6.130 -0.278 11.240 1.00 87.12 83 MET A O 1
ATOM 623 N N . ALA A 1 84 ? 7.171 -1.017 13.096 1.00 84.94 84 ALA A N 1
ATOM 624 C CA . ALA A 1 84 ? 8.315 -1.593 12.407 1.00 84.94 84 ALA A CA 1
ATOM 625 C C . ALA A 1 84 ? 7.892 -2.614 11.334 1.00 84.94 84 ALA A C 1
ATOM 627 O O . ALA A 1 84 ? 6.781 -3.168 11.351 1.00 84.94 84 ALA A O 1
ATOM 628 N N . HIS A 1 85 ? 8.806 -2.864 10.407 1.00 81.00 85 HIS A N 1
ATOM 629 C CA . HIS A 1 85 ? 8.671 -3.825 9.323 1.00 81.00 85 HIS A CA 1
ATOM 630 C C . HIS A 1 85 ? 9.625 -5.012 9.543 1.00 81.00 85 HIS A C 1
ATOM 632 O O . HIS A 1 85 ? 10.609 -4.865 10.277 1.00 81.00 85 HIS A O 1
ATOM 638 N N . PRO A 1 86 ? 9.324 -6.202 8.987 1.00 82.44 86 PRO A N 1
ATOM 639 C CA . PRO A 1 86 ? 10.250 -7.325 9.037 1.00 82.44 86 PRO A CA 1
ATOM 640 C C . PRO A 1 86 ? 11.556 -6.963 8.328 1.00 82.44 86 PRO A C 1
ATOM 642 O O . PRO A 1 86 ? 11.539 -6.356 7.260 1.00 82.44 86 PRO A O 1
ATOM 645 N N . ASN A 1 87 ? 12.682 -7.357 8.922 1.00 77.88 87 ASN A N 1
ATOM 646 C CA . ASN A 1 87 ? 13.960 -7.349 8.219 1.00 77.88 87 ASN A CA 1
ATOM 647 C C . ASN A 1 87 ? 13.885 -8.374 7.063 1.00 77.88 87 ASN A C 1
ATOM 649 O O . ASN A 1 87 ? 13.345 -9.458 7.301 1.00 77.88 87 ASN A O 1
ATOM 653 N N . PRO A 1 88 ? 14.420 -8.072 5.863 1.00 69.44 88 PRO A N 1
ATOM 654 C CA . PRO A 1 88 ? 14.471 -9.014 4.741 1.00 69.44 88 PRO A CA 1
ATOM 655 C C . PRO A 1 88 ? 14.996 -10.418 5.088 1.00 69.44 88 PRO A C 1
ATOM 657 O O . PRO A 1 88 ? 14.505 -11.400 4.539 1.00 69.44 88 PRO A O 1
ATOM 660 N N . ASP A 1 89 ? 15.931 -10.532 6.037 1.00 75.38 89 ASP A N 1
ATOM 661 C CA . ASP A 1 89 ? 16.552 -11.805 6.435 1.00 75.38 89 ASP A CA 1
ATOM 662 C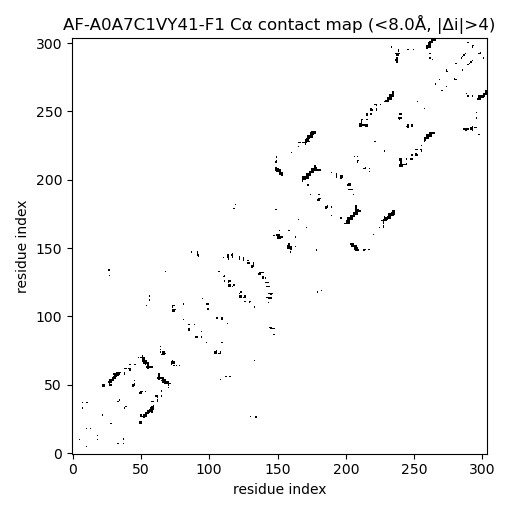 C . ASP A 1 89 ? 15.683 -12.661 7.378 1.00 75.38 89 ASP A C 1
ATOM 664 O O . ASP A 1 89 ? 16.059 -13.777 7.751 1.00 75.38 89 ASP A O 1
ATOM 668 N N . VAL A 1 90 ? 14.535 -12.145 7.825 1.00 81.06 90 VAL A N 1
ATOM 669 C CA . VAL A 1 90 ? 13.652 -12.812 8.790 1.00 81.06 90 VAL A CA 1
ATOM 670 C C . VAL A 1 90 ? 12.311 -13.107 8.131 1.00 81.06 90 VAL A C 1
ATOM 672 O O . VAL A 1 90 ? 11.633 -12.204 7.646 1.00 81.06 90 VAL A O 1
ATOM 675 N N . SER A 1 91 ? 11.884 -14.374 8.172 1.00 85.38 91 SER A N 1
ATOM 676 C CA . SER A 1 91 ? 10.543 -14.753 7.699 1.00 85.38 91 SER A CA 1
ATOM 677 C C . SER A 1 91 ? 9.452 -13.949 8.410 1.00 85.38 91 SER A C 1
ATOM 679 O O . SER A 1 91 ? 9.558 -13.633 9.604 1.00 85.38 91 SER A O 1
ATOM 681 N N . THR A 1 92 ? 8.381 -13.623 7.690 1.00 88.31 92 THR A N 1
ATOM 682 C CA . THR A 1 92 ? 7.313 -12.780 8.227 1.00 88.31 92 THR A CA 1
ATOM 683 C C . THR A 1 92 ? 6.624 -13.444 9.422 1.00 88.31 92 THR A C 1
ATOM 685 O O . THR A 1 92 ? 6.282 -12.754 10.382 1.00 88.31 92 THR A O 1
ATOM 688 N N . GLU A 1 93 ? 6.509 -14.774 9.442 1.00 90.12 93 GLU A N 1
ATOM 689 C CA . GLU A 1 93 ? 5.956 -15.548 10.556 1.00 90.12 93 GLU A CA 1
ATOM 690 C C . GLU A 1 93 ? 6.813 -15.434 11.817 1.00 90.12 93 GLU A C 1
ATOM 692 O O . GLU A 1 93 ? 6.292 -15.186 12.909 1.00 90.12 93 GLU A O 1
ATOM 697 N N . GLN A 1 94 ? 8.135 -15.582 11.680 1.00 91.19 94 GLN A N 1
ATOM 698 C CA . GLN A 1 94 ? 9.057 -15.425 12.805 1.00 91.19 94 GLN A CA 1
ATOM 699 C C . GLN A 1 94 ? 9.030 -13.994 13.336 1.00 91.19 94 GLN A C 1
ATOM 701 O O . GLN A 1 94 ? 9.004 -13.792 14.550 1.00 91.19 94 GLN A O 1
ATOM 706 N N . TRP A 1 95 ? 9.002 -13.005 12.444 1.00 92.56 95 TRP A N 1
ATOM 707 C CA . TRP A 1 95 ? 8.937 -11.603 12.832 1.00 92.56 95 TRP A CA 1
ATOM 708 C C . TRP A 1 95 ? 7.632 -11.268 13.571 1.00 92.56 95 TRP A C 1
ATOM 710 O O . TRP A 1 95 ? 7.679 -10.662 14.643 1.00 92.56 95 TRP A O 1
ATOM 720 N N . MET A 1 96 ? 6.475 -11.719 13.072 1.00 93.69 96 MET A N 1
ATOM 721 C CA . MET A 1 96 ? 5.188 -11.537 13.758 1.00 93.69 96 MET A CA 1
ATOM 722 C C . MET A 1 96 ? 5.205 -12.164 15.157 1.00 93.69 96 MET A C 1
ATOM 724 O O . MET A 1 96 ? 4.808 -11.517 16.128 1.00 93.69 96 MET A O 1
ATOM 728 N N . ALA A 1 97 ? 5.726 -13.389 15.287 1.00 92.88 97 ALA A N 1
ATOM 729 C CA . ALA A 1 97 ? 5.840 -14.064 16.578 1.00 92.88 97 ALA A CA 1
ATOM 730 C C . ALA A 1 97 ? 6.743 -13.295 17.561 1.00 92.88 97 ALA A C 1
ATOM 732 O O . ALA A 1 97 ? 6.396 -13.143 18.734 1.00 92.88 97 ALA A O 1
ATOM 733 N N . GLN A 1 98 ? 7.873 -12.758 17.088 1.00 94.12 98 GLN A N 1
ATOM 734 C CA . GLN A 1 98 ? 8.764 -11.918 17.896 1.00 94.12 98 GLN A CA 1
ATOM 735 C C . GLN A 1 98 ? 8.082 -10.617 18.336 1.00 94.12 98 GLN A C 1
ATOM 737 O O . GLN A 1 98 ? 8.233 -10.208 19.489 1.00 94.12 98 GLN A O 1
ATOM 742 N N . MET A 1 99 ? 7.310 -9.983 17.449 1.00 93.50 99 MET A N 1
ATOM 743 C CA . MET A 1 99 ? 6.565 -8.761 17.752 1.00 93.50 99 MET A CA 1
ATOM 744 C C . MET A 1 99 ? 5.526 -8.985 18.854 1.00 93.50 99 MET A C 1
ATOM 746 O O . MET A 1 99 ? 5.500 -8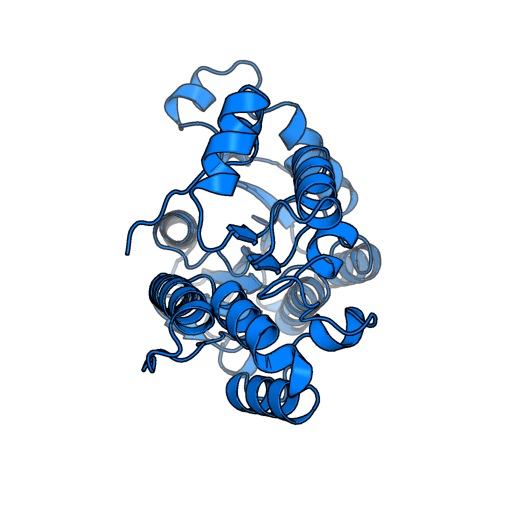.223 19.820 1.00 93.50 99 MET A O 1
ATOM 750 N N . VAL A 1 100 ? 4.726 -10.052 18.763 1.00 93.25 100 VAL A N 1
ATOM 751 C CA . VAL A 1 100 ? 3.739 -10.402 19.801 1.00 93.25 100 VAL A CA 1
ATOM 752 C C . VAL A 1 100 ? 4.429 -10.750 21.121 1.00 93.25 100 VAL A C 1
ATOM 754 O O . VAL A 1 100 ? 4.041 -10.242 22.172 1.00 93.25 100 VAL A O 1
ATOM 757 N N . ALA A 1 101 ? 5.503 -11.546 21.082 1.00 93.88 101 ALA A N 1
ATOM 758 C CA . ALA A 1 101 ? 6.247 -11.928 22.282 1.00 93.88 101 ALA A CA 1
ATOM 759 C C . ALA A 1 101 ? 6.883 -10.723 23.000 1.00 93.88 101 ALA A C 1
ATOM 761 O O . ALA A 1 101 ? 6.923 -10.680 24.230 1.00 93.88 101 ALA A O 1
ATOM 762 N N . LYS A 1 102 ? 7.368 -9.731 22.243 1.00 93.88 102 LYS A N 1
ATOM 763 C CA . LYS A 1 102 ? 7.967 -8.502 22.781 1.00 93.88 102 LYS A CA 1
ATOM 764 C C . LYS A 1 102 ? 6.920 -7.505 23.286 1.00 93.88 102 LYS A C 1
ATOM 766 O O . LYS A 1 102 ? 7.209 -6.726 24.195 1.00 93.88 102 LYS A O 1
ATOM 771 N N . HIS A 1 103 ? 5.712 -7.536 22.724 1.00 93.81 103 HIS A N 1
ATOM 772 C CA . HIS A 1 103 ? 4.635 -6.587 23.004 1.00 93.81 103 HIS A CA 1
ATOM 773 C C . HIS A 1 103 ? 3.312 -7.291 23.367 1.00 93.81 103 HIS A C 1
ATOM 775 O O . HIS A 1 103 ? 2.280 -7.020 22.750 1.00 93.81 103 HIS A O 1
ATOM 781 N N . PRO A 1 104 ? 3.282 -8.152 24.406 1.00 93.00 104 PRO A N 1
ATOM 782 C CA . PRO A 1 104 ? 2.110 -8.980 24.709 1.00 93.00 104 PRO A CA 1
ATOM 783 C C . PRO A 1 104 ? 0.877 -8.156 25.102 1.00 93.00 104 PRO A C 1
ATOM 785 O O . PRO A 1 104 ? -0.254 -8.574 24.888 1.00 93.00 104 PRO A O 1
ATOM 788 N N . LYS A 1 105 ? 1.074 -6.947 25.644 1.00 92.19 105 LYS A N 1
ATOM 789 C CA . LYS A 1 105 ? -0.024 -6.020 25.970 1.00 92.19 105 LYS A CA 1
ATOM 790 C C . LYS A 1 105 ? -0.685 -5.405 24.733 1.00 92.19 105 LYS A C 1
ATOM 792 O O . LYS A 1 105 ? -1.784 -4.879 24.846 1.00 92.19 105 LYS A O 1
ATOM 797 N N . GLN A 1 106 ? -0.008 -5.434 23.586 1.00 95.12 106 GLN A N 1
ATOM 798 C CA . GLN A 1 106 ? -0.482 -4.884 22.317 1.00 95.12 106 GLN A CA 1
ATOM 799 C C . GLN A 1 106 ? -0.969 -5.978 21.360 1.00 95.12 106 GLN A C 1
ATOM 801 O O . GLN A 1 106 ? -1.295 -5.657 20.222 1.00 95.12 106 GLN A O 1
ATOM 806 N N . ASP A 1 107 ? -1.027 -7.245 21.786 1.00 93.44 107 ASP A N 1
ATOM 807 C CA . ASP A 1 107 ? -1.342 -8.386 20.916 1.00 93.44 107 ASP A CA 1
ATOM 808 C C . ASP A 1 107 ? -2.650 -8.194 20.129 1.00 93.44 107 ASP A C 1
ATOM 810 O O . ASP A 1 107 ? -2.671 -8.323 18.906 1.00 93.44 107 ASP A O 1
ATOM 814 N N . ALA A 1 108 ? -3.711 -7.739 20.804 1.00 94.19 108 ALA A N 1
ATOM 815 C CA . ALA A 1 108 ? -4.988 -7.413 20.171 1.00 94.19 108 ALA A CA 1
ATOM 816 C C . ALA A 1 108 ? -4.837 -6.444 18.983 1.00 94.19 108 ALA A C 1
ATOM 818 O O . ALA A 1 108 ? -5.433 -6.644 17.924 1.00 94.19 108 ALA A O 1
ATOM 819 N N . TRP A 1 109 ? -4.018 -5.405 19.141 1.00 96.62 109 TRP A N 1
ATOM 820 C CA . TRP A 1 109 ? -3.786 -4.403 18.105 1.00 96.62 109 TRP A CA 1
ATOM 821 C C . TRP A 1 109 ? -2.796 -4.894 17.039 1.00 96.62 109 TRP A C 1
ATOM 823 O O . TRP A 1 109 ? -3.011 -4.667 15.849 1.00 96.62 109 TRP A O 1
ATOM 833 N N . LEU A 1 110 ? -1.735 -5.605 17.437 1.00 95.88 110 LEU A N 1
ATOM 834 C CA . LEU A 1 110 ? -0.729 -6.159 16.526 1.00 95.88 110 LEU A CA 1
ATOM 835 C C . LEU A 1 110 ? -1.324 -7.217 15.600 1.00 95.88 110 LEU A C 1
ATOM 837 O O . LEU A 1 110 ? -1.080 -7.173 14.399 1.00 95.88 110 LEU A O 1
ATOM 841 N N . THR A 1 111 ? -2.159 -8.110 16.123 1.00 95.81 111 THR A N 1
ATOM 842 C CA . THR A 1 111 ? -2.837 -9.129 15.318 1.00 95.81 111 THR A CA 1
ATOM 843 C C . THR A 1 111 ? -3.777 -8.488 14.293 1.00 95.81 111 THR A C 1
ATOM 845 O O . THR A 1 111 ? -3.724 -8.840 13.112 1.00 95.81 111 THR A O 1
ATOM 848 N N . ALA A 1 112 ? -4.540 -7.455 14.683 1.00 96.69 112 ALA A N 1
ATOM 849 C CA . ALA A 1 112 ? -5.327 -6.660 13.735 1.00 96.69 112 ALA A CA 1
ATOM 850 C C . ALA A 1 112 ? -4.429 -6.001 12.671 1.00 96.69 112 ALA A C 1
ATOM 852 O O . ALA A 1 112 ? -4.750 -6.016 11.482 1.00 96.69 112 ALA A O 1
ATOM 853 N N . ARG A 1 113 ? -3.272 -5.461 13.081 1.00 95.19 113 ARG A N 1
ATOM 854 C CA . ARG A 1 113 ? -2.278 -4.885 12.169 1.00 95.19 113 ARG A CA 1
ATOM 855 C C . ARG A 1 113 ? -1.747 -5.898 11.167 1.00 95.19 113 ARG A C 1
ATOM 857 O O . ARG A 1 113 ? -1.635 -5.550 9.996 1.00 95.19 113 ARG A O 1
ATOM 864 N N . PHE A 1 114 ? -1.421 -7.114 11.579 1.00 95.25 114 PHE A N 1
ATOM 865 C CA . PHE A 1 114 ? -0.886 -8.120 10.666 1.00 95.25 114 PHE A CA 1
ATOM 866 C C . PHE A 1 114 ? -1.923 -8.556 9.634 1.00 95.25 114 PHE A C 1
ATOM 868 O O . PHE A 1 114 ? -1.620 -8.578 8.443 1.00 95.25 114 PHE A O 1
ATOM 875 N N . PHE A 1 115 ? -3.169 -8.794 10.050 1.00 95.06 115 PHE A N 1
ATOM 876 C CA . PHE A 1 115 ? -4.242 -9.044 9.090 1.00 95.06 115 PHE A CA 1
ATOM 877 C C . PHE A 1 115 ? -4.421 -7.864 8.125 1.00 95.06 115 PHE A C 1
ATOM 879 O O . PHE A 1 115 ? -4.505 -8.052 6.913 1.00 95.06 115 PHE A O 1
ATOM 886 N N . TRP A 1 116 ? -4.399 -6.631 8.634 1.00 92.00 116 TRP A N 1
ATOM 887 C CA . TRP A 1 116 ? -4.476 -5.442 7.788 1.00 92.00 116 TRP A CA 1
ATOM 888 C C . TRP A 1 116 ? -3.332 -5.361 6.765 1.00 92.00 116 TRP A C 1
ATOM 890 O O . TRP A 1 116 ? -3.565 -5.043 5.599 1.00 92.00 116 TRP A O 1
ATOM 900 N N . LEU A 1 117 ? -2.104 -5.674 7.185 1.00 87.88 117 LEU A N 1
ATOM 901 C CA . LEU A 1 117 ? -0.899 -5.562 6.364 1.00 87.88 117 LEU A CA 1
ATOM 902 C C . LEU A 1 117 ? -0.851 -6.537 5.189 1.00 87.88 117 LEU A C 1
ATOM 904 O O . LEU A 1 117 ? -0.350 -6.152 4.140 1.00 87.88 117 LEU A O 1
ATOM 908 N N . GLY A 1 118 ? -1.368 -7.763 5.305 1.00 85.69 118 GLY A N 1
ATOM 909 C CA . GLY A 1 118 ? -1.298 -8.674 4.156 1.00 85.69 118 GLY A CA 1
ATOM 910 C C . GLY A 1 118 ? -2.376 -8.434 3.091 1.00 85.69 118 GLY A C 1
ATOM 911 O O . GLY A 1 118 ? -2.327 -9.082 2.054 1.00 85.69 118 GLY A O 1
ATOM 912 N N . ARG A 1 119 ? -3.321 -7.498 3.309 1.00 76.94 119 ARG A N 1
ATOM 913 C CA . ARG A 1 119 ? -4.169 -6.833 2.283 1.00 76.94 119 ARG A CA 1
ATOM 914 C C . ARG A 1 119 ? -4.948 -7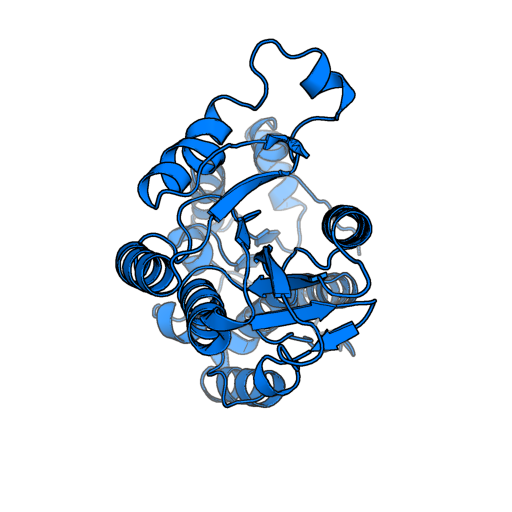.720 1.285 1.00 76.94 119 ARG A C 1
ATOM 916 O O . ARG A 1 119 ? -5.518 -7.181 0.333 1.00 76.94 119 ARG A O 1
ATOM 923 N N . ASN A 1 120 ? -5.001 -9.033 1.489 1.00 80.75 120 ASN A N 1
ATOM 924 C CA . ASN A 1 120 ? -5.718 -9.999 0.657 1.00 80.75 120 ASN A CA 1
ATOM 925 C C . ASN A 1 120 ? -7.064 -10.397 1.296 1.00 80.75 120 ASN A C 1
ATOM 927 O O . ASN A 1 120 ? -7.329 -10.096 2.461 1.00 80.75 120 ASN A O 1
ATOM 931 N N . SER A 1 121 ? -7.933 -11.067 0.536 1.00 84.75 121 SER A N 1
ATOM 932 C CA . SER A 1 121 ? -9.282 -11.422 0.999 1.00 84.75 121 SER A CA 1
ATOM 933 C C . SER A 1 121 ? -9.288 -12.325 2.235 1.00 84.75 121 SER A C 1
ATOM 935 O O . SER A 1 121 ? -10.106 -12.112 3.127 1.00 84.75 121 SER A O 1
ATOM 937 N N . GLN A 1 122 ? -8.365 -13.286 2.321 1.00 90.12 122 GLN A N 1
ATOM 938 C CA . GLN A 1 122 ? -8.247 -14.192 3.468 1.00 90.12 122 GLN A CA 1
ATOM 939 C C . GLN A 1 122 ? -7.861 -13.429 4.739 1.00 90.12 122 GLN A C 1
ATOM 941 O O . GLN A 1 122 ? -8.449 -13.622 5.800 1.00 90.12 122 GLN A O 1
ATOM 946 N N . ASN A 1 123 ? -6.938 -12.484 4.617 1.00 92.94 123 ASN A N 1
ATOM 947 C CA . ASN A 1 123 ? -6.541 -11.619 5.711 1.00 92.94 123 ASN A CA 1
ATOM 948 C C . ASN A 1 123 ? -7.618 -10.614 6.110 1.00 92.94 123 ASN A C 1
ATOM 950 O O . ASN A 1 123 ? -7.753 -10.325 7.292 1.00 92.94 123 ASN A O 1
ATOM 954 N N . MET A 1 124 ? -8.408 -10.092 5.169 1.00 92.12 124 MET A N 1
ATOM 955 C CA . MET A 1 124 ? -9.554 -9.244 5.520 1.00 92.12 124 MET A CA 1
ATOM 956 C C . MET A 1 124 ? -10.637 -10.042 6.251 1.00 92.12 124 MET A C 1
ATOM 958 O O . MET A 1 124 ? -11.215 -9.544 7.214 1.00 92.12 124 MET A O 1
ATOM 962 N N . GLN A 1 125 ? -10.878 -11.293 5.850 1.00 93.56 125 GLN A N 1
ATOM 963 C CA . GLN A 1 125 ? -11.761 -12.194 6.589 1.00 93.56 125 GLN A CA 1
ATOM 964 C C . GLN A 1 125 ? -11.230 -12.442 8.007 1.00 93.56 125 GLN A C 1
ATOM 966 O O . GLN A 1 125 ? -11.976 -12.290 8.974 1.00 93.56 125 GLN A O 1
ATOM 971 N N . GLY A 1 126 ? -9.937 -12.747 8.133 1.00 96.25 126 GLY A N 1
ATOM 972 C CA . GLY A 1 126 ? -9.271 -12.924 9.420 1.00 96.25 126 GLY A CA 1
ATOM 973 C C . GLY A 1 126 ? -9.266 -11.660 10.283 1.00 96.25 126 GLY A C 1
ATOM 974 O O . GLY A 1 126 ? -9.482 -11.754 11.486 1.00 96.25 126 GLY A O 1
ATOM 975 N N . LEU A 1 127 ? -9.135 -10.468 9.686 1.00 96.69 127 LEU A N 1
ATOM 976 C CA . LEU A 1 127 ? -9.275 -9.191 10.389 1.00 96.69 127 LEU A CA 1
ATOM 977 C C . LEU A 1 127 ? -10.663 -9.074 11.013 1.00 96.69 127 LEU A C 1
ATOM 979 O O . LEU A 1 127 ? -10.775 -8.774 12.195 1.00 96.69 127 LEU A O 1
ATOM 983 N N . ILE A 1 128 ? -11.719 -9.321 10.235 1.00 96.06 128 ILE A N 1
ATOM 984 C CA . ILE A 1 128 ? -13.097 -9.232 10.728 1.00 96.06 128 ILE A CA 1
ATOM 985 C C . ILE A 1 128 ? -13.335 -10.267 11.839 1.00 96.06 128 ILE A C 1
ATOM 987 O O . ILE A 1 128 ? -13.900 -9.923 12.877 1.00 96.06 128 ILE A O 1
ATOM 991 N N . ALA A 1 129 ? -12.867 -11.506 11.656 1.00 96.69 129 ALA A N 1
ATOM 992 C CA . ALA A 1 129 ? -12.951 -12.553 12.673 1.00 96.69 129 ALA A CA 1
ATOM 993 C C . ALA A 1 129 ? -12.210 -12.154 13.961 1.00 96.69 129 ALA A C 1
ATOM 995 O O . ALA A 1 129 ? -12.749 -12.294 15.056 1.00 96.69 129 ALA A O 1
ATOM 996 N N . HIS A 1 130 ? -11.012 -11.580 13.838 1.00 97.50 130 HIS A N 1
ATOM 997 C CA . HIS A 1 130 ? -10.231 -11.078 14.967 1.00 97.50 130 HIS A CA 1
ATOM 998 C C . HIS A 1 130 ? -10.931 -9.929 15.691 1.00 97.50 130 HIS A C 1
ATOM 1000 O O . HIS A 1 130 ? -11.040 -9.947 16.912 1.00 97.50 130 HIS A O 1
ATOM 1006 N N . LEU A 1 131 ? -11.484 -8.955 14.967 1.00 97.19 131 LEU A N 1
ATOM 1007 C CA . LEU A 1 131 ? -12.259 -7.871 15.577 1.00 97.19 131 LEU A CA 1
ATOM 1008 C C . LEU A 1 131 ? -13.491 -8.401 16.334 1.00 97.19 131 LEU A C 1
ATOM 1010 O O . LEU A 1 131 ? -13.810 -7.894 17.408 1.00 97.19 131 LEU A O 1
ATOM 1014 N N . HIS A 1 132 ? -14.146 -9.447 15.824 1.00 96.19 132 HIS A N 1
ATOM 1015 C CA . HIS A 1 132 ? -15.234 -10.135 16.525 1.00 96.19 132 HIS A CA 1
ATOM 1016 C C . HIS A 1 132 ? -14.746 -10.884 17.775 1.00 96.19 132 HIS A C 1
ATOM 1018 O O . HIS A 1 132 ? -15.398 -10.834 18.822 1.00 96.19 132 HIS A O 1
ATOM 1024 N N . HIS A 1 133 ? -13.582 -11.534 17.699 1.00 96.44 133 HIS A N 1
ATOM 1025 C CA . HIS A 1 1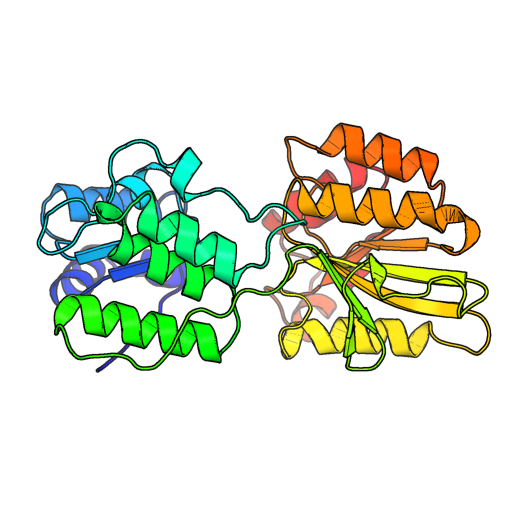33 ? -12.931 -12.179 18.839 1.00 96.44 133 HIS A CA 1
ATOM 1026 C C . HIS A 1 133 ? -12.649 -11.186 19.971 1.00 96.44 133 HIS A C 1
ATOM 1028 O O . HIS A 1 133 ? -12.927 -11.496 21.126 1.00 96.44 133 HIS A O 1
ATOM 1034 N N . LEU A 1 134 ? -12.195 -9.967 19.658 1.00 96.12 134 LEU A N 1
ATOM 1035 C CA . LEU A 1 134 ? -11.947 -8.931 20.671 1.00 96.12 134 LEU A CA 1
ATOM 1036 C C . LEU A 1 134 ? -13.199 -8.553 21.481 1.00 96.12 134 LEU A C 1
ATOM 1038 O O . LEU A 1 134 ? -13.068 -8.077 22.607 1.00 96.12 134 LEU A O 1
ATOM 1042 N N . LEU A 1 135 ? -14.396 -8.759 20.924 1.00 94.88 135 LEU A N 1
ATOM 1043 C CA . LEU A 1 135 ? -15.670 -8.478 21.591 1.00 94.88 135 LEU A CA 1
ATOM 1044 C C . LEU A 1 135 ? -16.239 -9.687 22.338 1.00 94.88 135 LEU A C 1
ATOM 1046 O O . LEU A 1 135 ? -16.798 -9.541 23.422 1.00 94.88 135 LEU A O 1
ATOM 1050 N N . THR A 1 136 ? -16.135 -10.873 21.744 1.00 95.00 136 THR A N 1
ATOM 1051 C CA . THR A 1 136 ? -16.862 -12.075 22.191 1.00 95.00 136 THR A CA 1
ATOM 1052 C C . THR A 1 136 ? -15.982 -13.093 22.904 1.00 95.00 136 THR A C 1
ATOM 1054 O O . THR A 1 136 ? -16.493 -13.975 23.593 1.00 95.00 136 THR A O 1
ATOM 1057 N N . ASN A 1 137 ? -14.662 -12.976 22.748 1.00 93.81 137 ASN A N 1
ATOM 1058 C CA . ASN A 1 137 ? -13.670 -13.967 23.150 1.00 93.81 137 ASN A CA 1
ATOM 1059 C C . ASN A 1 137 ? -13.880 -15.352 22.493 1.00 93.81 137 ASN A C 1
ATOM 1061 O O . ASN A 1 137 ? -13.371 -16.362 22.981 1.00 93.81 137 ASN A O 1
ATOM 1065 N N . GLU A 1 138 ? -14.623 -15.420 21.382 1.00 93.75 138 GLU A N 1
ATOM 1066 C CA . GLU A 1 138 ? -14.776 -16.639 20.581 1.00 93.75 138 GLU A CA 1
ATOM 1067 C C . GLU A 1 138 ? -13.478 -16.956 19.841 1.00 93.75 138 GLU A C 1
ATOM 1069 O O . GLU A 1 138 ? -12.868 -16.072 19.244 1.00 93.75 138 GLU A O 1
ATOM 1074 N N . ALA A 1 139 ? -13.033 -18.211 19.877 1.00 91.88 139 ALA A N 1
ATOM 1075 C CA . ALA A 1 139 ? -11.787 -18.605 19.231 1.00 91.88 139 ALA A CA 1
ATOM 1076 C C . ALA A 1 139 ? -11.866 -18.451 17.702 1.00 91.88 139 ALA A C 1
ATOM 1078 O O . ALA A 1 139 ? -12.837 -18.878 17.080 1.00 91.88 139 ALA A O 1
ATOM 1079 N N . ILE A 1 140 ? -10.801 -17.910 17.107 1.00 93.50 140 ILE A N 1
ATOM 1080 C CA . ILE A 1 140 ? -10.616 -17.836 15.653 1.00 93.50 140 ILE A CA 1
ATOM 1081 C C . ILE A 1 140 ? -9.586 -18.869 15.202 1.00 93.50 140 ILE A C 1
ATOM 1083 O O . ILE A 1 140 ? -8.707 -19.270 15.969 1.00 93.50 140 ILE A O 1
ATOM 1087 N N . THR A 1 141 ? -9.696 -19.310 13.953 1.00 92.69 141 THR A N 1
ATOM 1088 C CA . THR A 1 141 ? -8.756 -20.283 13.359 1.00 92.69 141 THR A CA 1
ATOM 1089 C C . THR A 1 141 ? -7.823 -19.640 12.341 1.00 92.69 141 THR A C 1
ATOM 1091 O O . THR A 1 141 ? -6.741 -20.156 12.056 1.00 92.69 141 THR A O 1
ATOM 1094 N N . GLU A 1 142 ? -8.243 -18.494 11.823 1.00 93.88 142 GLU A N 1
ATOM 1095 C CA . GLU A 1 142 ? -7.552 -17.651 10.877 1.00 93.88 142 GLU A CA 1
ATOM 1096 C C . GLU A 1 142 ? -6.265 -17.112 11.500 1.00 93.88 142 GLU A C 1
ATOM 1098 O O . GLU A 1 142 ? -6.223 -16.715 12.666 1.00 93.88 142 GLU A O 1
ATOM 1103 N N . LYS A 1 143 ? -5.201 -17.074 10.700 1.00 92.81 143 LYS A N 1
ATOM 1104 C CA . LYS A 1 143 ? -3.912 -16.505 11.090 1.00 92.81 143 LYS A CA 1
ATOM 1105 C C . LYS A 1 143 ? -3.504 -15.447 10.076 1.00 92.81 143 LYS A C 1
ATOM 1107 O O . LYS A 1 143 ? -3.763 -15.656 8.889 1.00 92.81 143 LYS A O 1
ATOM 1112 N N . PRO A 1 144 ? -2.872 -14.346 10.512 1.00 93.94 144 PRO A N 1
ATOM 1113 C CA . PRO A 1 144 ? -2.340 -13.366 9.584 1.00 93.94 144 PRO A CA 1
ATOM 1114 C C . PRO A 1 144 ? -1.288 -13.995 8.676 1.00 93.94 144 PRO A C 1
ATOM 1116 O O . PRO A 1 144 ? -0.371 -14.662 9.154 1.00 93.94 144 PRO A O 1
ATOM 1119 N N . GLU A 1 145 ? -1.408 -13.742 7.379 1.00 90.44 145 GLU A N 1
ATOM 1120 C CA . GLU A 1 145 ? -0.435 -14.159 6.375 1.00 90.44 145 GLU A CA 1
ATOM 1121 C C . GLU A 1 145 ? 0.185 -12.920 5.732 1.00 90.44 145 GLU A C 1
ATOM 1123 O O . GLU A 1 145 ? -0.491 -12.150 5.047 1.00 90.44 145 GLU A O 1
ATOM 1128 N N . LEU A 1 146 ? 1.469 -12.685 5.989 1.00 88.19 146 LEU A N 1
ATOM 1129 C CA . LEU A 1 146 ? 2.194 -11.555 5.422 1.00 88.19 146 LEU A CA 1
ATOM 1130 C C . LEU A 1 146 ? 3.103 -12.031 4.301 1.00 88.19 146 LEU A C 1
ATOM 1132 O O . LEU A 1 146 ? 3.891 -12.957 4.481 1.00 88.19 146 LEU A O 1
ATOM 1136 N N . VAL A 1 147 ? 3.044 -11.327 3.178 1.00 83.38 147 VAL A N 1
ATOM 1137 C CA . VAL A 1 147 ? 3.958 -11.528 2.056 1.00 83.38 147 VAL A CA 1
ATOM 1138 C C . VAL A 1 147 ? 5.202 -10.656 2.210 1.00 83.38 147 VAL A C 1
ATOM 1140 O O . VAL A 1 147 ? 5.187 -9.638 2.906 1.00 83.38 147 VAL A O 1
ATOM 1143 N N . ALA A 1 148 ? 6.287 -11.050 1.543 1.00 84.94 148 ALA A N 1
ATOM 1144 C CA . ALA A 1 148 ? 7.505 -10.254 1.492 1.00 84.94 148 ALA A CA 1
ATOM 1145 C C . ALA A 1 148 ? 7.226 -8.850 0.928 1.00 84.94 148 ALA A C 1
ATOM 1147 O O . ALA A 1 148 ? 6.489 -8.688 -0.054 1.00 84.94 148 ALA A O 1
ATOM 1148 N N . GLN A 1 149 ? 7.842 -7.841 1.549 1.00 86.44 149 GLN A N 1
ATOM 1149 C CA . GLN A 1 149 ? 7.642 -6.437 1.185 1.00 86.44 149 GLN A CA 1
ATOM 1150 C C . GLN A 1 149 ? 8.210 -6.076 -0.174 1.00 86.44 149 GLN A C 1
ATOM 1152 O O . GLN A 1 149 ? 7.751 -5.101 -0.747 1.00 86.44 149 GLN A O 1
ATOM 1157 N N . LEU A 1 150 ? 9.174 -6.847 -0.670 1.00 91.56 150 LEU A N 1
ATOM 1158 C CA . LEU A 1 150 ? 9.711 -6.760 -2.015 1.00 91.56 150 LEU A CA 1
ATOM 1159 C C . LEU A 1 150 ? 9.604 -8.142 -2.650 1.00 91.56 150 LEU A C 1
ATOM 1161 O O . LEU A 1 150 ? 10.102 -9.127 -2.104 1.00 91.56 150 LEU A O 1
ATOM 1165 N N . ARG A 1 151 ? 8.936 -8.217 -3.797 1.00 93.25 151 ARG A N 1
ATOM 1166 C CA . ARG A 1 151 ? 8.778 -9.453 -4.565 1.00 93.25 151 ARG A CA 1
ATOM 1167 C C . ARG A 1 151 ? 8.605 -9.153 -6.042 1.00 93.25 151 ARG A C 1
ATOM 1169 O O . ARG A 1 151 ? 8.197 -8.058 -6.425 1.00 93.25 151 ARG A O 1
ATOM 1176 N N . LEU A 1 152 ? 8.892 -10.145 -6.871 1.00 95.75 152 LEU A N 1
ATOM 1177 C CA . LEU A 1 152 ? 8.724 -10.066 -8.312 1.00 95.75 152 LEU A CA 1
ATOM 1178 C C . LEU A 1 152 ? 7.551 -10.932 -8.737 1.00 95.75 152 LEU A C 1
ATOM 1180 O O . LEU A 1 152 ? 7.400 -12.054 -8.265 1.00 95.75 152 LEU A O 1
ATOM 1184 N N . TYR A 1 153 ? 6.736 -10.421 -9.647 1.00 94.44 153 TYR A N 1
ATOM 1185 C CA . TYR A 1 153 ? 5.639 -11.149 -10.258 1.00 94.44 153 TYR A CA 1
ATOM 1186 C C . TYR A 1 153 ? 5.909 -11.342 -11.751 1.00 94.44 153 TYR A C 1
ATOM 1188 O O . TYR A 1 153 ? 6.109 -10.382 -12.499 1.00 94.44 153 TYR A O 1
ATOM 1196 N N . TYR A 1 154 ? 5.920 -12.604 -12.178 1.00 93.56 154 TYR A N 1
ATOM 1197 C CA . TYR A 1 154 ? 6.189 -13.009 -13.552 1.00 93.56 154 TYR A CA 1
ATOM 1198 C C . TYR A 1 154 ? 5.426 -14.293 -13.896 1.00 93.56 154 TYR A C 1
ATOM 1200 O O . TYR A 1 154 ? 5.500 -15.286 -13.176 1.00 93.56 154 TYR A O 1
ATOM 1208 N N . GLN A 1 155 ? 4.690 -14.280 -15.013 1.00 88.69 155 GLN A N 1
ATOM 1209 C CA . GLN A 1 155 ? 3.970 -15.445 -15.560 1.00 88.69 155 GLN A CA 1
ATOM 1210 C C . GLN A 1 155 ? 3.099 -16.208 -14.541 1.00 88.69 155 GLN A C 1
ATOM 1212 O O . GLN A 1 155 ? 3.163 -17.435 -14.443 1.00 88.69 155 GLN A O 1
ATOM 1217 N N . GLY A 1 156 ? 2.277 -15.502 -13.760 1.00 88.12 156 GLY A N 1
ATOM 1218 C CA . GLY A 1 156 ? 1.396 -16.163 -12.791 1.00 88.12 156 GLY A CA 1
ATOM 1219 C C . GLY A 1 156 ? 2.067 -16.531 -11.471 1.00 88.12 156 GLY A C 1
ATOM 1220 O O . GLY A 1 156 ? 1.390 -17.068 -10.597 1.00 88.12 156 GLY A O 1
ATOM 1221 N N . LYS A 1 157 ? 3.369 -16.268 -11.314 1.00 91.25 157 LYS A N 1
ATOM 1222 C CA . LYS A 1 157 ? 4.155 -16.683 -10.151 1.00 91.25 157 LYS A CA 1
ATOM 1223 C C . LYS A 1 157 ? 4.846 -15.505 -9.485 1.00 91.25 157 LYS A C 1
ATOM 1225 O O . LYS A 1 157 ? 5.269 -14.558 -10.145 1.00 91.25 157 LYS A O 1
ATOM 1230 N N . THR A 1 158 ? 4.978 -15.622 -8.173 1.00 91.62 158 THR A N 1
ATOM 1231 C CA . THR A 1 158 ? 5.684 -14.670 -7.323 1.00 91.62 158 THR A CA 1
ATOM 1232 C C . THR A 1 158 ? 7.039 -15.250 -6.933 1.00 91.62 158 THR A C 1
ATOM 1234 O O . THR A 1 158 ? 7.139 -16.437 -6.626 1.00 91.62 158 THR A O 1
ATOM 1237 N N . TYR A 1 159 ? 8.066 -14.409 -6.949 1.00 93.81 159 TYR A N 1
ATOM 1238 C CA . TYR A 1 159 ? 9.454 -14.746 -6.662 1.00 93.81 159 TYR A CA 1
ATOM 1239 C C . TYR A 1 159 ? 10.005 -13.777 -5.621 1.00 93.81 159 TYR A C 1
ATOM 1241 O O . TYR A 1 159 ? 9.723 -12.576 -5.676 1.00 93.81 159 TYR A O 1
ATOM 1249 N N . LEU A 1 160 ? 10.817 -14.285 -4.698 1.00 92.44 160 LEU A N 1
ATOM 1250 C CA . LEU A 1 160 ? 11.705 -13.419 -3.925 1.00 92.44 160 LEU A CA 1
ATOM 1251 C C . LEU A 1 160 ? 12.839 -12.902 -4.833 1.00 92.44 160 LEU A C 1
ATOM 1253 O O . LEU A 1 160 ? 13.161 -13.572 -5.822 1.00 92.44 160 LEU A O 1
ATOM 1257 N N . PRO A 1 161 ? 13.438 -11.733 -4.539 1.00 93.81 161 PRO A N 1
ATOM 1258 C CA . PRO A 1 161 ? 14.523 -11.157 -5.338 1.00 93.81 161 PRO A CA 1
ATOM 1259 C C . PRO A 1 161 ? 15.627 -12.144 -5.718 1.00 93.81 161 PRO A C 1
ATOM 1261 O O . PRO A 1 161 ? 15.972 -12.270 -6.889 1.00 93.81 161 PRO A O 1
ATOM 1264 N N . GLU A 1 162 ? 16.111 -12.920 -4.754 1.00 92.56 162 GLU A N 1
ATOM 1265 C CA . GLU A 1 162 ? 17.188 -13.894 -4.919 1.00 92.56 162 GLU A CA 1
ATOM 1266 C C . GLU A 1 162 ? 16.804 -15.124 -5.759 1.00 92.56 162 GLU A C 1
ATOM 1268 O O . GLU A 1 162 ? 17.671 -15.893 -6.175 1.00 92.56 162 GLU A O 1
ATOM 1273 N N . GLN A 1 163 ? 15.509 -15.328 -6.013 1.00 95.00 163 GLN A N 1
ATOM 1274 C CA . GLN A 1 163 ? 14.981 -16.449 -6.795 1.00 95.00 163 GLN A CA 1
ATOM 1275 C C . GLN A 1 163 ? 14.728 -16.080 -8.260 1.00 95.00 163 GLN A C 1
ATOM 1277 O O . GLN A 1 163 ? 14.455 -16.968 -9.073 1.00 95.00 163 GLN A O 1
ATOM 1282 N N . PHE A 1 164 ? 14.760 -14.790 -8.604 1.00 97.12 164 PHE A N 1
ATOM 1283 C CA . PHE A 1 164 ? 14.424 -14.319 -9.939 1.00 97.12 164 PHE A CA 1
ATOM 1284 C C . PHE A 1 164 ? 15.668 -14.178 -10.822 1.00 97.12 164 PHE A C 1
ATOM 1286 O O . PHE A 1 164 ? 16.581 -13.406 -10.538 1.00 97.12 164 PHE A O 1
ATOM 1293 N N . ASP A 1 165 ? 15.691 -14.903 -11.940 1.00 95.88 165 ASP A N 1
ATOM 1294 C CA . ASP A 1 165 ? 16.811 -14.877 -12.877 1.00 95.88 165 ASP A CA 1
ATOM 1295 C C . ASP A 1 165 ? 16.625 -13.817 -13.977 1.00 95.88 165 ASP A C 1
ATOM 1297 O O . ASP A 1 165 ? 16.055 -14.079 -15.044 1.00 95.88 165 ASP A O 1
ATOM 1301 N N . PHE A 1 166 ? 17.185 -12.625 -13.752 1.00 96.25 166 PHE A N 1
ATOM 1302 C CA . PHE A 1 166 ? 17.250 -11.553 -14.752 1.00 96.25 166 PHE A CA 1
ATOM 1303 C C . PHE A 1 166 ? 18.110 -11.895 -15.985 1.00 96.25 166 PHE A C 1
ATOM 1305 O O . PHE A 1 166 ? 18.057 -11.164 -16.975 1.00 96.25 166 PHE A O 1
ATOM 1312 N N . SER A 1 167 ? 18.888 -12.983 -15.977 1.00 94.75 167 SER A N 1
ATOM 1313 C CA . SER A 1 167 ? 19.666 -13.430 -17.144 1.00 94.75 167 SER A CA 1
ATOM 1314 C C . SER A 1 167 ? 18.872 -14.317 -18.109 1.00 94.75 167 SER A C 1
ATOM 1316 O O . SER A 1 167 ? 19.308 -14.549 -19.236 1.00 94.75 167 SER A O 1
ATOM 1318 N N . SER A 1 168 ? 17.668 -14.751 -17.718 1.00 94.69 168 SER A N 1
ATOM 1319 C CA . SER A 1 168 ? 16.802 -15.604 -18.546 1.00 94.69 168 SER A CA 1
ATOM 1320 C C . SER A 1 168 ? 16.237 -14.913 -19.801 1.00 94.69 168 SER A C 1
ATOM 1322 O O . SER A 1 168 ? 15.672 -15.572 -20.678 1.00 94.69 168 SER A O 1
ATOM 1324 N N . LYS A 1 169 ? 16.413 -13.592 -19.920 1.00 95.94 169 LYS A N 1
ATOM 1325 C CA . LYS A 1 169 ? 16.121 -12.777 -21.107 1.00 95.94 169 LYS A CA 1
ATOM 1326 C C . LYS A 1 169 ? 17.292 -11.840 -21.389 1.00 95.94 169 LYS A C 1
ATOM 1328 O O . LYS A 1 169 ? 18.074 -11.530 -20.496 1.00 95.94 169 LYS A O 1
ATOM 1333 N N . GLN A 1 170 ? 17.393 -11.360 -22.629 1.00 95.44 170 GLN A N 1
ATOM 1334 C CA . GLN A 1 170 ? 18.420 -10.379 -23.000 1.00 95.44 170 GLN A CA 1
ATOM 1335 C C . GLN A 1 170 ? 18.147 -9.012 -22.371 1.00 95.44 170 GLN A C 1
ATOM 1337 O O . GLN A 1 170 ? 19.078 -8.259 -22.099 1.00 95.44 170 GLN A O 1
ATOM 1342 N N . SER A 1 171 ? 16.871 -8.680 -22.174 1.00 97.50 171 SER A N 1
ATOM 1343 C CA . SER A 1 171 ? 16.461 -7.413 -21.590 1.00 97.50 171 SER A CA 1
ATOM 1344 C C . SER A 1 171 ? 15.115 -7.523 -20.876 1.00 97.50 171 SER A C 1
ATOM 1346 O O . SER A 1 171 ? 14.306 -8.383 -21.217 1.00 97.50 171 SER A O 1
ATOM 1348 N N . TRP A 1 172 ? 14.868 -6.642 -19.913 1.00 98.50 172 TRP A N 1
ATOM 1349 C CA . TRP A 1 172 ? 13.682 -6.597 -19.073 1.00 98.50 172 TRP A CA 1
ATOM 1350 C C . TRP A 1 172 ? 13.130 -5.183 -18.960 1.00 98.50 172 TRP A C 1
ATOM 1352 O O . TRP A 1 172 ? 13.855 -4.236 -18.650 1.00 98.50 172 TRP A O 1
ATOM 1362 N N . VAL A 1 173 ? 11.815 -5.072 -19.108 1.00 98.31 173 VAL A N 1
ATOM 1363 C CA . VAL A 1 173 ? 11.049 -3.922 -18.630 1.00 98.31 173 VAL A CA 1
ATOM 1364 C C . VAL A 1 173 ? 10.538 -4.242 -17.229 1.00 98.31 173 VAL A C 1
ATOM 1366 O O . VAL A 1 173 ? 9.833 -5.234 -17.034 1.00 98.31 173 VAL A O 1
ATOM 1369 N N . ALA A 1 174 ? 10.890 -3.409 -16.255 1.00 98.38 174 ALA A N 1
ATOM 1370 C CA . ALA A 1 174 ? 10.418 -3.555 -14.883 1.00 98.38 174 ALA A CA 1
ATOM 1371 C C . ALA A 1 174 ? 9.180 -2.679 -14.651 1.00 98.38 174 ALA A C 1
ATOM 1373 O O . ALA A 1 174 ? 9.245 -1.460 -14.804 1.00 98.38 174 ALA A O 1
ATOM 1374 N N . LEU A 1 175 ? 8.053 -3.277 -14.264 1.00 97.88 175 LEU A N 1
ATOM 1375 C CA . LEU A 1 175 ? 6.875 -2.538 -13.806 1.00 97.88 175 LEU A CA 1
ATOM 1376 C C . LEU A 1 175 ? 6.984 -2.348 -12.293 1.00 97.88 175 LEU A C 1
ATOM 1378 O O . LEU A 1 175 ? 6.784 -3.301 -11.547 1.00 97.88 175 LEU A O 1
ATOM 1382 N N . LEU A 1 176 ? 7.326 -1.148 -11.836 1.00 97.69 176 LEU A N 1
ATOM 1383 C CA . LEU A 1 176 ? 7.427 -0.845 -10.411 1.00 97.69 176 LEU A CA 1
ATOM 1384 C C . LEU A 1 176 ? 6.054 -0.416 -9.886 1.00 97.69 176 LEU A C 1
ATOM 1386 O O . LEU A 1 176 ? 5.595 0.690 -10.177 1.00 97.69 176 LEU A O 1
ATOM 1390 N N . ASP A 1 177 ? 5.406 -1.282 -9.114 1.00 95.38 177 ASP A N 1
ATOM 1391 C CA . ASP A 1 177 ? 4.092 -1.026 -8.514 1.00 95.38 177 ASP A CA 1
ATOM 1392 C C . ASP A 1 177 ? 4.154 -1.214 -6.991 1.00 95.38 177 ASP A C 1
ATOM 1394 O O . ASP A 1 177 ? 5.174 -1.613 -6.417 1.00 95.38 177 ASP A O 1
ATOM 1398 N N . TYR A 1 178 ? 3.071 -0.879 -6.305 1.00 91.69 178 TYR A N 1
ATOM 1399 C CA . TYR A 1 178 ? 2.936 -1.197 -4.895 1.00 91.69 178 TYR A CA 1
ATOM 1400 C C . TYR A 1 178 ? 2.687 -2.686 -4.673 1.00 91.69 178 TYR A C 1
ATOM 1402 O O . TYR A 1 178 ? 2.233 -3.411 -5.554 1.00 91.69 178 TYR A O 1
ATOM 1410 N N . GLU A 1 179 ? 2.892 -3.130 -3.436 1.00 86.62 179 GLU A N 1
ATOM 1411 C CA . GLU A 1 179 ? 2.511 -4.460 -2.952 1.00 86.62 179 GLU A CA 1
ATOM 1412 C C . GLU A 1 179 ? 1.035 -4.820 -3.213 1.00 86.62 179 GLU A C 1
ATOM 1414 O O . GLU A 1 179 ? 0.665 -5.984 -3.125 1.00 86.62 179 GLU A O 1
ATOM 1419 N N . THR A 1 180 ? 0.181 -3.846 -3.530 1.00 83.06 180 THR A N 1
ATOM 1420 C CA . THR A 1 180 ? -1.225 -4.061 -3.882 1.00 83.06 180 THR A CA 1
ATOM 1421 C C . THR A 1 180 ? -1.433 -4.491 -5.331 1.00 83.06 180 THR A C 1
ATOM 1423 O O . THR A 1 180 ? -2.502 -5.017 -5.643 1.00 83.06 180 THR A O 1
ATOM 1426 N N . GLY A 1 181 ? -0.411 -4.359 -6.184 1.00 8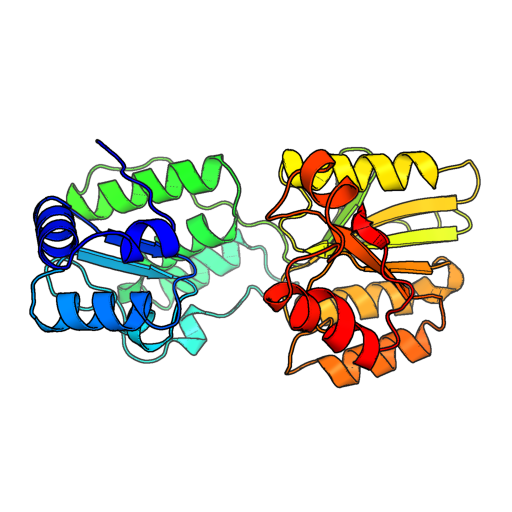3.00 181 GLY A N 1
ATOM 1427 C CA . GLY A 1 181 ? -0.474 -4.655 -7.613 1.00 83.00 181 GLY A CA 1
ATOM 1428 C C . GLY A 1 181 ? -0.892 -6.091 -7.947 1.00 83.00 181 GLY A C 1
ATOM 1429 O O . GLY A 1 181 ? -1.352 -6.349 -9.051 1.00 83.00 181 GLY A O 1
ATOM 1430 N N . GLU A 1 182 ? -0.799 -7.031 -7.001 1.00 78.88 182 GLU A N 1
ATOM 1431 C CA . GLU A 1 182 ? -1.258 -8.420 -7.171 1.00 78.88 182 GLU A CA 1
ATOM 1432 C C . GLU A 1 182 ? -2.757 -8.643 -6.902 1.00 78.88 182 GLU A C 1
ATOM 1434 O O . GLU A 1 182 ? -3.266 -9.745 -7.121 1.00 78.88 182 GLU A O 1
ATOM 1439 N N . ARG A 1 183 ? -3.489 -7.629 -6.425 1.00 80.88 183 ARG A N 1
ATOM 1440 C CA . ARG A 1 183 ? -4.941 -7.732 -6.217 1.00 80.88 183 ARG A CA 1
ATOM 1441 C C . ARG A 1 183 ? -5.645 -7.977 -7.551 1.00 80.88 183 ARG A C 1
ATOM 1443 O O . ARG A 1 183 ? -5.226 -7.381 -8.534 1.00 80.88 183 ARG A O 1
ATOM 1450 N N . PRO A 1 184 ? -6.757 -8.734 -7.605 1.00 74.75 184 PRO A N 1
ATOM 1451 C CA . PRO A 1 184 ? -7.395 -9.122 -8.868 1.00 74.75 184 PRO A CA 1
ATOM 1452 C C . PRO A 1 184 ? -7.578 -7.977 -9.880 1.00 74.75 184 PRO A C 1
ATOM 1454 O O . PRO A 1 184 ? -7.111 -8.086 -11.004 1.00 74.75 184 PRO A O 1
ATOM 1457 N N . GLY A 1 185 ? -8.146 -6.837 -9.466 1.00 75.19 185 GLY A N 1
ATOM 1458 C CA . GLY A 1 185 ? -8.321 -5.684 -10.363 1.00 75.19 185 GLY A CA 1
ATOM 1459 C C . GLY A 1 185 ? -7.040 -4.893 -10.652 1.00 75.19 185 GLY A C 1
ATOM 1460 O O . GLY A 1 185 ? -6.957 -4.195 -11.660 1.00 75.19 185 GLY A O 1
ATOM 1461 N N . GLU A 1 186 ? -6.027 -4.986 -9.786 1.00 83.75 186 GLU A N 1
ATOM 1462 C CA . GLU A 1 186 ? -4.754 -4.295 -9.996 1.00 83.75 186 GLU A CA 1
ATOM 1463 C C . GLU A 1 186 ? -3.811 -5.092 -10.915 1.00 83.75 186 GLU A C 1
ATOM 1465 O O . GLU A 1 186 ? -3.115 -4.518 -11.762 1.00 83.75 186 GLU A O 1
ATOM 1470 N N . LYS A 1 187 ? -3.875 -6.416 -10.781 1.00 88.62 187 LYS A N 1
ATOM 1471 C CA . LYS A 1 187 ? -3.050 -7.424 -11.434 1.00 88.62 187 LYS A CA 1
ATOM 1472 C C . LYS A 1 187 ? -3.303 -7.515 -12.929 1.00 88.62 187 LYS A C 1
ATOM 1474 O O . LYS A 1 187 ? -2.347 -7.611 -13.695 1.00 88.62 187 LYS A O 1
ATOM 1479 N N . ASP A 1 188 ? -4.564 -7.407 -13.344 1.00 89.44 188 ASP A N 1
ATOM 1480 C CA . ASP A 1 188 ? -4.947 -7.463 -14.757 1.00 89.44 188 ASP A CA 1
ATOM 1481 C C . ASP A 1 188 ? -4.218 -6.397 -15.591 1.00 89.44 188 ASP A C 1
ATOM 1483 O O . ASP A 1 188 ? -3.805 -6.673 -16.716 1.00 89.44 188 ASP A O 1
ATOM 1487 N N . LEU A 1 189 ? -4.000 -5.195 -15.039 1.00 90.06 189 LEU A N 1
ATOM 1488 C CA . LEU A 1 189 ? -3.241 -4.140 -15.718 1.00 90.06 189 LEU A CA 1
ATOM 1489 C C . LEU A 1 189 ? -1.772 -4.537 -15.914 1.00 90.06 189 LEU A C 1
ATOM 1491 O O . LEU A 1 189 ? -1.225 -4.371 -17.003 1.00 90.06 189 LEU A O 1
ATOM 1495 N N . LEU A 1 190 ? -1.132 -5.066 -14.867 1.00 93.44 190 LEU A N 1
ATOM 1496 C CA . LEU A 1 190 ? 0.270 -5.484 -14.919 1.00 93.44 190 LEU A CA 1
ATOM 1497 C C . LEU A 1 190 ? 0.470 -6.610 -15.938 1.00 93.44 190 LEU A C 1
ATOM 1499 O O . LEU A 1 190 ? 1.398 -6.567 -16.746 1.00 93.44 190 LEU A O 1
ATOM 1503 N N . GLU A 1 191 ? -0.440 -7.586 -15.945 1.00 92.88 191 GLU A N 1
ATOM 1504 C CA . GLU A 1 191 ? -0.432 -8.676 -16.916 1.00 92.88 191 GLU A CA 1
ATOM 1505 C C . GLU A 1 191 ? -0.639 -8.168 -18.343 1.00 92.88 191 GLU A C 1
ATOM 1507 O O . GLU A 1 191 ? 0.105 -8.576 -19.233 1.00 92.88 191 GLU A O 1
ATOM 1512 N N . GLN A 1 192 ? -1.580 -7.246 -18.567 1.00 92.25 192 GLN A N 1
ATOM 1513 C CA . GLN A 1 192 ? -1.818 -6.654 -19.886 1.00 92.25 192 GLN A CA 1
ATOM 1514 C C . GLN A 1 192 ? -0.595 -5.893 -20.406 1.00 92.25 192 GLN A C 1
ATOM 1516 O O . GLN A 1 192 ? -0.200 -6.101 -21.553 1.00 92.25 192 GLN A O 1
ATOM 1521 N N . ILE A 1 193 ? 0.052 -5.067 -19.575 1.00 93.25 193 ILE A N 1
ATOM 1522 C CA . ILE A 1 193 ? 1.286 -4.365 -19.964 1.00 93.25 193 ILE A CA 1
ATOM 1523 C C . ILE A 1 193 ? 2.369 -5.387 -20.323 1.00 93.25 193 ILE A C 1
ATOM 1525 O O . ILE A 1 193 ? 2.975 -5.307 -21.393 1.00 93.25 193 ILE A O 1
ATOM 1529 N N . CYS A 1 194 ? 2.584 -6.394 -19.474 1.00 95.25 194 CYS A N 1
ATOM 1530 C CA . CYS A 1 194 ? 3.602 -7.399 -19.739 1.00 95.25 194 CYS A CA 1
ATOM 1531 C C . CYS A 1 194 ? 3.298 -8.278 -20.955 1.00 95.25 194 CYS A C 1
ATOM 1533 O O . CYS A 1 194 ? 4.233 -8.677 -21.644 1.00 95.25 194 CYS A O 1
ATOM 1535 N N . GLN A 1 195 ? 2.035 -8.552 -21.277 1.00 94.56 195 GLN A N 1
ATOM 1536 C CA . GLN A 1 195 ? 1.659 -9.252 -22.509 1.00 94.56 195 GLN A CA 1
ATOM 1537 C C . GLN A 1 195 ? 2.048 -8.465 -23.768 1.00 94.56 195 GLN A C 1
ATOM 1539 O O . GLN A 1 195 ? 2.434 -9.084 -24.755 1.00 94.56 195 GLN A O 1
ATOM 1544 N N . GLN A 1 196 ? 1.991 -7.128 -23.738 1.00 94.25 196 GLN A N 1
ATOM 1545 C CA . GLN A 1 196 ? 2.397 -6.286 -24.874 1.00 94.25 196 GLN A CA 1
ATOM 1546 C C . GLN A 1 196 ? 3.921 -6.165 -25.020 1.00 94.25 196 GLN A C 1
ATOM 1548 O O . GLN A 1 196 ? 4.424 -5.954 -26.120 1.00 94.25 196 GLN A O 1
ATOM 1553 N N . VAL A 1 197 ? 4.659 -6.281 -23.914 1.00 94.94 197 VAL A N 1
ATOM 1554 C CA . VAL A 1 197 ? 6.121 -6.127 -23.897 1.00 94.94 197 VAL A CA 1
ATOM 1555 C C . VAL A 1 197 ? 6.851 -7.447 -24.153 1.00 94.94 197 VAL A C 1
ATOM 1557 O O . VAL A 1 197 ? 7.883 -7.463 -24.828 1.00 94.94 197 VAL A O 1
ATOM 1560 N N . ASN A 1 198 ? 6.347 -8.549 -23.593 1.00 94.50 198 ASN A N 1
ATOM 1561 C CA . ASN A 1 198 ? 7.020 -9.842 -23.635 1.00 94.50 198 ASN A CA 1
ATOM 1562 C C . ASN A 1 198 ? 7.210 -10.336 -25.074 1.00 94.50 198 ASN A C 1
ATOM 1564 O O . ASN A 1 198 ? 6.260 -10.481 -25.839 1.00 94.50 198 ASN A O 1
ATOM 1568 N N . ASN A 1 199 ? 8.449 -10.685 -25.407 1.00 93.94 199 ASN A N 1
ATOM 1569 C CA . ASN A 1 199 ? 8.799 -11.387 -26.635 1.00 93.94 199 ASN A CA 1
ATOM 1570 C C . ASN A 1 199 ? 9.949 -12.382 -26.372 1.00 93.94 199 ASN A C 1
ATOM 1572 O O . ASN A 1 199 ? 10.265 -12.716 -25.223 1.00 93.94 199 ASN A O 1
ATOM 1576 N N . GLU A 1 200 ? 10.561 -12.919 -27.430 1.00 91.94 200 GLU A N 1
ATOM 1577 C CA . GLU A 1 200 ? 11.651 -13.896 -27.303 1.00 91.94 200 GLU A CA 1
ATOM 1578 C C . GLU A 1 200 ? 12.842 -13.347 -26.498 1.00 91.94 200 GLU A C 1
ATOM 1580 O O . GLU A 1 200 ? 13.333 -14.038 -25.602 1.00 91.94 200 GLU A O 1
ATOM 1585 N N . ASN A 1 201 ? 13.228 -12.087 -26.730 1.00 94.69 201 ASN A N 1
ATOM 1586 C CA . ASN A 1 201 ? 14.423 -11.454 -26.161 1.00 94.69 201 ASN A CA 1
ATOM 1587 C C . ASN A 1 201 ? 14.126 -10.505 -24.991 1.00 94.69 201 ASN A C 1
ATOM 1589 O O . ASN A 1 201 ? 14.972 -10.355 -24.107 1.00 94.69 201 ASN A O 1
ATOM 1593 N N . THR A 1 202 ? 12.945 -9.885 -24.973 1.00 97.12 202 THR A N 1
ATOM 1594 C CA . THR A 1 202 ? 12.517 -8.923 -23.950 1.00 97.12 202 THR A CA 1
ATOM 1595 C C . THR A 1 202 ? 11.513 -9.565 -23.001 1.00 97.12 202 THR A C 1
ATOM 1597 O O . THR A 1 202 ? 10.466 -10.052 -23.429 1.00 97.12 202 THR A O 1
ATOM 1600 N N . GLY A 1 203 ? 11.832 -9.562 -21.712 1.00 97.56 203 GLY A N 1
ATOM 1601 C CA . GLY A 1 203 ? 10.915 -9.898 -20.634 1.00 97.56 203 GLY A CA 1
ATOM 1602 C C . GLY A 1 203 ? 10.223 -8.664 -20.055 1.00 97.56 203 GLY A C 1
ATOM 1603 O O . GLY A 1 203 ? 10.691 -7.534 -20.190 1.00 97.56 203 GLY A O 1
ATOM 1604 N N . CYS A 1 204 ? 9.118 -8.890 -19.361 1.00 97.88 204 CYS A N 1
ATOM 1605 C CA . CYS A 1 204 ? 8.459 -7.912 -18.512 1.00 97.88 204 CYS A CA 1
ATOM 1606 C C . CYS A 1 204 ? 8.168 -8.544 -17.158 1.00 97.88 204 CYS A C 1
ATOM 1608 O O . CYS A 1 204 ? 7.582 -9.626 -17.097 1.00 97.88 204 CYS A O 1
ATOM 1610 N N . VAL A 1 205 ? 8.595 -7.875 -16.091 1.00 97.75 205 VAL A N 1
ATOM 1611 C CA . VAL A 1 205 ? 8.434 -8.333 -14.709 1.00 97.75 205 VAL A CA 1
ATOM 1612 C C . VAL A 1 205 ? 7.857 -7.208 -13.870 1.00 97.75 205 VAL A C 1
ATOM 1614 O O . VAL A 1 205 ? 8.290 -6.063 -13.983 1.00 97.75 205 VAL A O 1
ATOM 1617 N N . SER A 1 206 ? 6.884 -7.518 -13.020 1.00 97.50 206 SER A N 1
ATOM 1618 C CA . SER A 1 206 ? 6.392 -6.553 -12.040 1.00 97.50 206 SER A CA 1
ATOM 1619 C C . SER A 1 206 ? 7.205 -6.666 -10.761 1.00 97.50 206 SER A C 1
ATOM 1621 O O . SER A 1 206 ? 7.297 -7.742 -10.181 1.00 97.50 206 SER A O 1
ATOM 1623 N N . VAL A 1 207 ? 7.787 -5.562 -10.316 1.00 97.62 207 VAL A N 1
ATOM 1624 C CA . VAL A 1 207 ? 8.461 -5.437 -9.025 1.00 97.62 207 VAL A CA 1
ATOM 1625 C C . VAL A 1 207 ? 7.461 -4.801 -8.069 1.00 97.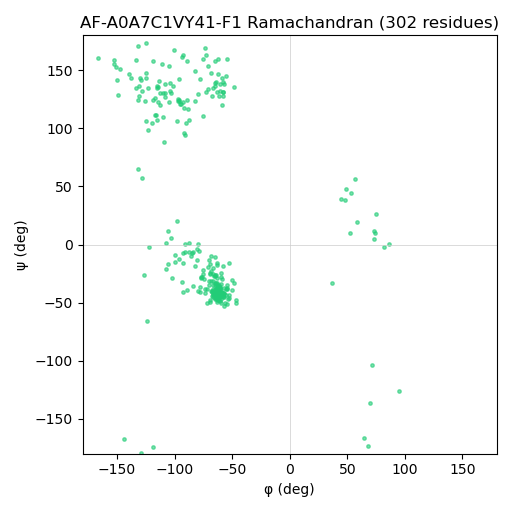62 207 VAL A C 1
ATOM 1627 O O . VAL A 1 207 ? 7.133 -3.621 -8.190 1.00 97.62 207 VAL A O 1
ATOM 1630 N N . LEU A 1 208 ? 6.924 -5.614 -7.163 1.00 95.25 208 LEU A N 1
ATOM 1631 C CA . LEU A 1 208 ? 5.904 -5.213 -6.205 1.00 95.25 208 LEU A CA 1
ATOM 1632 C C . LEU A 1 208 ? 6.577 -4.888 -4.884 1.00 95.25 208 LEU A C 1
ATOM 1634 O O . LEU A 1 208 ? 7.276 -5.736 -4.321 1.00 95.25 208 LEU A O 1
ATOM 1638 N N . THR A 1 209 ? 6.350 -3.674 -4.389 1.00 92.94 209 THR A N 1
ATOM 1639 C CA . THR A 1 209 ? 7.006 -3.224 -3.166 1.00 92.94 209 THR A CA 1
ATOM 1640 C C . THR A 1 209 ? 6.112 -2.428 -2.224 1.00 92.94 209 THR A C 1
ATOM 1642 O O . THR A 1 209 ? 5.240 -1.669 -2.651 1.00 92.94 209 THR A O 1
ATOM 1645 N N . ALA A 1 210 ? 6.341 -2.566 -0.919 1.00 87.94 210 ALA A N 1
ATOM 1646 C CA . ALA A 1 210 ? 5.822 -1.625 0.064 1.00 87.94 210 ALA A CA 1
ATOM 1647 C C . ALA A 1 210 ? 6.404 -0.214 -0.167 1.00 87.94 210 ALA A C 1
ATOM 1649 O O . ALA A 1 210 ? 7.431 -0.035 -0.828 1.00 87.94 210 ALA A O 1
ATOM 1650 N N . TRP A 1 211 ? 5.727 0.804 0.370 1.00 83.94 211 TRP A N 1
ATOM 1651 C CA . TRP A 1 211 ? 6.188 2.194 0.317 1.00 83.94 211 TRP A CA 1
ATOM 1652 C C . TRP A 1 211 ? 7.450 2.388 1.174 1.00 83.94 211 TRP A C 1
ATOM 1654 O O . TRP A 1 211 ? 7.566 1.803 2.247 1.00 83.94 211 TRP A O 1
ATOM 1664 N N . GLY A 1 212 ? 8.342 3.294 0.764 1.00 87.38 212 GLY A N 1
ATOM 1665 C CA . GLY A 1 212 ? 9.451 3.766 1.602 1.00 87.38 212 GLY A CA 1
ATOM 1666 C C . GLY A 1 212 ? 10.734 2.990 1.340 1.00 87.38 212 GLY A C 1
ATOM 1667 O O . GLY A 1 212 ? 11.167 2.914 0.192 1.00 87.38 212 GLY A O 1
ATOM 1668 N N . GLU A 1 213 ? 11.339 2.434 2.388 1.00 89.31 213 GLU A N 1
ATOM 1669 C CA . GLU A 1 213 ? 12.607 1.695 2.299 1.00 89.31 213 GLU A CA 1
ATOM 1670 C C . GLU A 1 213 ? 12.532 0.524 1.307 1.00 89.31 213 GLU A C 1
ATOM 1672 O O . GLU A 1 213 ? 13.408 0.386 0.459 1.00 89.31 213 GLU A O 1
ATOM 1677 N N . ALA A 1 214 ? 11.429 -0.230 1.292 1.00 90.44 214 ALA A N 1
ATOM 1678 C CA . ALA A 1 214 ? 11.255 -1.322 0.334 1.00 90.44 214 ALA A CA 1
ATOM 1679 C C . ALA A 1 214 ? 11.276 -0.830 -1.133 1.00 90.44 214 ALA A C 1
ATOM 1681 O O . ALA A 1 214 ? 11.873 -1.476 -1.995 1.00 90.44 214 ALA A O 1
ATOM 1682 N N . SER A 1 215 ? 10.707 0.351 -1.430 1.00 93.69 215 SER A N 1
ATOM 1683 C CA . SER A 1 215 ? 10.817 0.965 -2.765 1.00 93.69 215 SER A CA 1
ATOM 1684 C C . SER A 1 215 ? 12.258 1.342 -3.116 1.00 93.69 215 SER A C 1
ATOM 1686 O O . SER A 1 215 ? 12.629 1.284 -4.287 1.00 93.69 215 SER A O 1
ATOM 1688 N N . LEU A 1 216 ? 13.077 1.734 -2.136 1.00 95.38 216 LEU A N 1
ATOM 1689 C CA . LEU A 1 216 ? 14.505 1.950 -2.358 1.00 95.38 216 LEU A CA 1
ATOM 1690 C C . LEU A 1 216 ? 15.208 0.627 -2.686 1.00 95.38 216 LEU A C 1
ATOM 1692 O O . LEU A 1 216 ? 15.977 0.576 -3.645 1.00 95.38 216 LEU A O 1
ATOM 1696 N N . ASP A 1 217 ? 14.916 -0.438 -1.945 1.00 94.81 217 ASP A N 1
ATOM 1697 C CA . ASP A 1 217 ? 15.509 -1.756 -2.183 1.00 94.81 217 ASP A CA 1
ATOM 1698 C C . ASP A 1 217 ? 15.096 -2.343 -3.538 1.00 94.81 217 ASP A C 1
ATOM 1700 O O . ASP A 1 217 ? 15.924 -2.924 -4.237 1.00 94.81 217 ASP A O 1
ATOM 1704 N N . ALA A 1 218 ? 13.863 -2.087 -3.984 1.00 96.75 218 ALA A N 1
ATOM 1705 C CA . ALA A 1 218 ? 13.409 -2.422 -5.331 1.00 96.75 218 ALA A CA 1
ATOM 1706 C C . ALA A 1 218 ? 14.269 -1.755 -6.418 1.00 96.75 218 ALA A C 1
ATOM 1708 O O . ALA A 1 218 ? 14.649 -2.393 -7.399 1.00 96.75 218 ALA A O 1
ATOM 1709 N N . VAL A 1 219 ? 14.593 -0.468 -6.257 1.00 97.56 219 VAL A N 1
ATOM 1710 C CA . VAL A 1 219 ? 15.418 0.259 -7.231 1.00 97.56 219 VAL A CA 1
ATOM 1711 C C . VAL A 1 219 ? 16.878 -0.196 -7.169 1.00 97.56 219 VAL A C 1
ATOM 1713 O O . VAL A 1 219 ? 17.493 -0.351 -8.224 1.00 97.56 219 VAL A O 1
ATOM 1716 N N . LYS A 1 220 ? 17.418 -0.475 -5.975 1.00 96.94 220 LYS A N 1
ATOM 1717 C CA . LYS A 1 220 ? 18.762 -1.061 -5.816 1.00 96.94 220 LYS A CA 1
ATOM 1718 C C . LYS A 1 220 ? 18.872 -2.412 -6.519 1.00 96.94 220 LYS A C 1
ATOM 1720 O O . LYS A 1 220 ? 19.802 -2.606 -7.293 1.00 96.94 220 LYS A O 1
ATOM 1725 N N . LEU A 1 221 ? 17.889 -3.296 -6.335 1.00 96.75 221 LEU A N 1
ATOM 1726 C CA . LEU A 1 221 ? 17.819 -4.581 -7.036 1.00 96.75 221 LEU A CA 1
ATOM 1727 C C . LEU A 1 221 ? 17.904 -4.385 -8.558 1.00 96.75 221 LEU A C 1
ATOM 1729 O O . LEU A 1 221 ? 18.682 -5.044 -9.243 1.00 96.75 221 LEU A O 1
ATOM 1733 N N . LEU A 1 222 ? 17.134 -3.444 -9.109 1.00 97.75 222 LEU A N 1
ATOM 1734 C CA . LEU A 1 222 ? 17.180 -3.153 -10.544 1.00 97.75 222 LEU A CA 1
ATOM 1735 C C . LEU A 1 222 ? 18.539 -2.579 -10.981 1.00 97.75 222 LEU A C 1
ATOM 1737 O O . LEU A 1 222 ? 19.031 -2.944 -12.050 1.00 97.75 222 LEU A O 1
ATOM 1741 N N . ALA A 1 223 ? 19.165 -1.727 -10.163 1.00 96.19 223 ALA A N 1
ATOM 1742 C CA . ALA A 1 223 ? 20.498 -1.173 -10.411 1.00 96.19 223 ALA A CA 1
ATOM 1743 C C . ALA A 1 223 ? 21.598 -2.252 -10.419 1.00 96.19 223 ALA A C 1
ATOM 1745 O O . ALA A 1 223 ? 22.462 -2.244 -11.303 1.00 96.19 223 ALA A O 1
ATOM 1746 N N . GLU A 1 224 ? 21.531 -3.234 -9.517 1.00 95.12 224 GLU A N 1
ATOM 1747 C CA . GLU A 1 224 ? 22.427 -4.402 -9.495 1.00 95.12 224 GLU A CA 1
ATOM 1748 C C . GLU A 1 224 ? 22.339 -5.211 -10.799 1.00 95.12 224 GLU A C 1
ATOM 1750 O O . GLU A 1 224 ? 23.346 -5.702 -11.319 1.00 95.12 224 GLU A O 1
ATOM 1755 N N . HIS A 1 225 ? 21.146 -5.262 -11.396 1.00 95.94 225 HIS A N 1
ATOM 1756 C CA . HIS A 1 225 ? 20.875 -5.940 -12.661 1.00 95.94 225 HIS A CA 1
ATOM 1757 C C . HIS A 1 225 ? 20.859 -5.012 -13.885 1.00 95.94 225 HIS A C 1
ATOM 1759 O O . HIS A 1 225 ? 20.362 -5.409 -14.940 1.00 95.94 225 HIS A O 1
ATOM 1765 N N . LYS A 1 226 ? 21.459 -3.812 -13.816 1.00 95.94 226 LYS A N 1
ATOM 1766 C CA . LYS A 1 226 ? 21.352 -2.771 -14.863 1.00 95.94 226 LYS A CA 1
ATOM 1767 C C . LYS A 1 226 ? 21.625 -3.214 -16.300 1.00 95.94 226 LYS A C 1
ATOM 1769 O O . LYS A 1 226 ? 21.057 -2.659 -17.228 1.00 95.94 226 LYS A O 1
ATOM 1774 N N . LYS A 1 227 ? 22.485 -4.218 -16.511 1.00 95.56 227 LYS A N 1
ATOM 1775 C CA . LYS A 1 227 ? 22.787 -4.742 -17.858 1.00 95.56 227 LYS A CA 1
ATOM 1776 C C . LYS A 1 227 ? 21.591 -5.434 -18.512 1.00 95.56 227 LYS A C 1
ATOM 1778 O O . LYS A 1 227 ? 21.543 -5.506 -19.735 1.00 95.56 227 LYS A O 1
ATOM 1783 N N . SER A 1 228 ? 20.672 -5.947 -17.703 1.00 96.75 228 SER A N 1
ATOM 1784 C CA . SER A 1 228 ? 19.484 -6.662 -18.150 1.00 96.75 228 SER A CA 1
ATOM 1785 C C . SER A 1 228 ? 18.237 -5.781 -18.145 1.00 96.75 228 SER A C 1
ATOM 1787 O O . SER A 1 228 ? 17.219 -6.221 -18.656 1.00 96.75 228 SER A O 1
ATOM 1789 N N . ILE A 1 229 ? 18.266 -4.561 -17.601 1.00 98.06 229 ILE A N 1
ATOM 1790 C CA . ILE A 1 229 ? 17.089 -3.682 -17.535 1.00 98.06 229 ILE A CA 1
ATOM 1791 C C . ILE A 1 229 ? 17.118 -2.691 -18.704 1.00 98.06 229 ILE A C 1
ATOM 1793 O O . ILE A 1 229 ? 18.097 -1.973 -18.881 1.00 98.06 229 ILE A O 1
ATOM 1797 N N . SER A 1 230 ? 16.050 -2.627 -19.503 1.00 97.38 230 SER A N 1
ATOM 1798 C CA . SER A 1 230 ? 15.906 -1.624 -20.573 1.00 97.38 230 SER A CA 1
ATOM 1799 C C . SER A 1 230 ? 15.156 -0.377 -20.139 1.00 97.38 230 SER A C 1
ATOM 1801 O O . SER A 1 230 ? 15.392 0.693 -20.692 1.00 97.38 230 SER A O 1
ATOM 1803 N N . SER A 1 231 ? 14.198 -0.518 -19.224 1.00 97.56 231 SER A N 1
ATOM 1804 C CA . SER A 1 231 ? 13.351 0.579 -18.760 1.00 97.56 231 SER A CA 1
ATOM 1805 C C . SER A 1 231 ? 12.582 0.191 -17.503 1.00 97.56 231 SER A C 1
ATOM 1807 O O . SER A 1 231 ? 12.386 -0.990 -17.203 1.00 97.56 231 SER A O 1
ATOM 1809 N N . ILE A 1 232 ? 12.117 1.212 -16.788 1.00 98.31 232 ILE A N 1
ATOM 1810 C CA . ILE A 1 232 ? 11.180 1.084 -15.677 1.00 98.31 232 ILE A CA 1
ATOM 1811 C C . ILE A 1 232 ? 9.874 1.770 -16.071 1.00 98.31 232 ILE A C 1
ATOM 1813 O O . ILE A 1 232 ? 9.881 2.886 -16.583 1.00 98.31 232 ILE A O 1
ATOM 1817 N N . VAL A 1 233 ? 8.746 1.130 -15.789 1.00 97.62 233 VAL A N 1
ATOM 1818 C CA . VAL A 1 233 ? 7.420 1.750 -15.816 1.00 97.62 233 VAL A CA 1
ATOM 1819 C C . VAL A 1 233 ? 6.935 1.844 -14.376 1.00 97.62 233 VAL A C 1
ATOM 1821 O O . VAL A 1 233 ? 6.646 0.832 -13.747 1.00 97.62 233 VAL A O 1
ATOM 1824 N N . SER A 1 234 ? 6.878 3.055 -13.834 1.00 97.06 234 SER A N 1
ATOM 1825 C CA . SER A 1 234 ? 6.439 3.307 -12.464 1.00 97.06 234 SER A CA 1
ATOM 1826 C C . SER A 1 234 ? 4.927 3.506 -12.413 1.00 97.06 234 SER A C 1
ATOM 1828 O O . SER A 1 234 ? 4.398 4.476 -12.965 1.00 97.06 234 SER A O 1
ATOM 1830 N N . LEU A 1 235 ? 4.233 2.604 -11.722 1.00 95.06 235 LEU A N 1
ATOM 1831 C CA . LEU A 1 235 ? 2.821 2.732 -11.362 1.00 95.06 235 LEU A CA 1
ATOM 1832 C C . LEU A 1 235 ? 2.635 3.368 -9.979 1.00 95.06 235 LEU A C 1
ATOM 1834 O O . LEU A 1 235 ? 1.553 3.882 -9.694 1.00 95.06 235 LEU A O 1
ATOM 1838 N N . GLN A 1 236 ? 3.688 3.423 -9.156 1.00 93.38 236 GLN A N 1
ATOM 1839 C CA . GLN A 1 236 ? 3.627 4.030 -7.826 1.00 93.38 236 GLN A CA 1
ATOM 1840 C C . GLN A 1 236 ? 3.195 5.492 -7.886 1.00 93.38 236 GLN A C 1
ATOM 1842 O O . GLN A 1 236 ? 3.606 6.259 -8.761 1.00 93.38 236 GLN A O 1
ATOM 1847 N N . ASN A 1 237 ? 2.356 5.884 -6.938 1.00 89.12 237 ASN A N 1
ATOM 1848 C CA . ASN A 1 237 ? 1.942 7.266 -6.772 1.00 89.12 237 ASN A CA 1
ATOM 1849 C C . ASN A 1 237 ? 3.031 7.994 -5.966 1.00 89.12 237 ASN A C 1
ATOM 1851 O O . ASN A 1 237 ? 3.683 7.396 -5.121 1.00 89.12 237 ASN A O 1
ATOM 1855 N N . PHE A 1 238 ? 3.231 9.290 -6.185 1.00 89.81 238 PHE A N 1
ATOM 1856 C CA . PHE A 1 238 ? 4.248 10.082 -5.485 1.00 89.81 238 PHE A CA 1
ATOM 1857 C C . PHE A 1 238 ? 5.704 9.717 -5.838 1.00 89.81 238 PHE A C 1
ATOM 1859 O O . PHE A 1 238 ? 5.970 8.962 -6.771 1.00 89.81 238 PHE A O 1
ATOM 1866 N N . VAL A 1 239 ? 6.662 10.318 -5.122 1.00 93.31 239 VAL A N 1
ATOM 1867 C CA . VAL A 1 239 ? 8.087 9.986 -5.265 1.00 93.31 239 VAL A CA 1
ATOM 1868 C C . VAL A 1 239 ? 8.366 8.561 -4.778 1.00 93.31 239 VAL A C 1
ATOM 1870 O O . VAL A 1 239 ? 7.935 8.166 -3.690 1.00 93.31 239 VAL A O 1
ATOM 1873 N N . ILE A 1 240 ? 9.134 7.803 -5.559 1.00 94.88 240 ILE A N 1
ATOM 1874 C CA . ILE A 1 240 ? 9.615 6.474 -5.184 1.00 94.88 240 ILE A CA 1
ATOM 1875 C C . ILE A 1 240 ? 10.521 6.626 -3.953 1.00 94.88 240 ILE A C 1
ATOM 1877 O O . ILE A 1 240 ? 11.411 7.481 -3.922 1.00 94.88 240 ILE A O 1
ATOM 1881 N N . GLY A 1 241 ? 10.277 5.800 -2.932 1.00 91.25 241 GLY A N 1
ATOM 1882 C CA . GLY A 1 241 ? 10.977 5.860 -1.644 1.00 91.25 241 GLY A CA 1
ATOM 1883 C C . GLY A 1 241 ? 10.375 6.843 -0.632 1.00 91.25 241 GLY A C 1
ATOM 1884 O O . GLY A 1 241 ? 10.882 6.967 0.483 1.00 91.25 241 GLY A O 1
ATOM 1885 N N . GLY A 1 242 ? 9.289 7.540 -0.984 1.00 88.19 242 GLY A N 1
ATOM 1886 C CA . GLY A 1 242 ? 8.664 8.524 -0.102 1.00 88.19 242 GLY A CA 1
ATOM 1887 C C . GLY A 1 242 ? 9.570 9.721 0.205 1.00 88.19 242 GLY A C 1
ATOM 1888 O O . GLY A 1 242 ? 10.584 9.952 -0.449 1.00 88.19 242 GLY A O 1
ATOM 1889 N N . ALA A 1 243 ? 9.203 10.516 1.212 1.00 83.88 243 ALA A N 1
ATOM 1890 C CA . ALA A 1 243 ? 9.959 11.721 1.565 1.00 83.88 243 ALA A CA 1
ATOM 1891 C C . ALA A 1 243 ? 11.387 11.422 2.060 1.00 83.88 243 ALA A C 1
ATOM 1893 O O . ALA A 1 243 ? 12.293 12.213 1.803 1.00 83.88 243 ALA A O 1
ATOM 1894 N N . GLU A 1 244 ? 11.578 10.291 2.743 1.00 88.25 244 GLU A N 1
ATOM 1895 C CA . GLU A 1 244 ? 12.821 9.929 3.435 1.00 88.25 244 GLU A CA 1
ATOM 1896 C C . GLU A 1 244 ? 13.901 9.423 2.474 1.00 88.25 244 GLU A C 1
ATOM 1898 O O . GLU A 1 244 ? 15.055 9.828 2.586 1.00 88.25 244 GLU A O 1
ATOM 1903 N N . HIS A 1 245 ? 13.531 8.603 1.483 1.00 93.31 245 HIS A N 1
ATOM 1904 C CA . HIS A 1 245 ? 14.500 7.956 0.592 1.00 93.31 245 HIS A CA 1
ATOM 1905 C C . HIS A 1 245 ? 14.536 8.531 -0.829 1.00 93.31 245 HIS A C 1
ATOM 1907 O O . HIS A 1 245 ? 15.325 8.057 -1.646 1.00 93.31 245 HIS A O 1
ATOM 1913 N N . ARG A 1 246 ? 13.739 9.568 -1.144 1.00 93.38 246 ARG A N 1
ATOM 1914 C CA . ARG A 1 246 ? 13.643 10.127 -2.511 1.00 93.38 246 ARG A CA 1
ATOM 1915 C C . ARG A 1 246 ? 14.993 10.449 -3.153 1.00 93.38 246 ARG A C 1
ATOM 1917 O O . ARG A 1 246 ? 15.154 10.223 -4.345 1.00 93.38 246 ARG A O 1
ATOM 1924 N N . GLN A 1 247 ? 15.946 10.982 -2.383 1.00 94.81 247 GLN A N 1
ATOM 1925 C CA . GLN A 1 247 ? 17.248 11.395 -2.910 1.00 94.81 247 GLN A CA 1
ATOM 1926 C C . GLN A 1 247 ? 18.097 10.177 -3.273 1.00 94.81 247 GLN A C 1
ATOM 1928 O O . GLN A 1 247 ? 18.582 10.088 -4.396 1.00 94.81 247 GLN A O 1
ATOM 1933 N N . THR A 1 248 ? 18.218 9.218 -2.354 1.00 96.44 248 THR A N 1
ATOM 1934 C CA . THR A 1 248 ? 18.953 7.973 -2.597 1.00 96.44 248 THR A CA 1
ATOM 1935 C C . THR A 1 248 ? 18.336 7.189 -3.749 1.00 96.44 248 THR A C 1
ATOM 1937 O O . THR A 1 248 ? 19.056 6.646 -4.578 1.00 96.44 248 THR A O 1
ATOM 1940 N N . VAL A 1 249 ? 17.006 7.183 -3.868 1.00 96.81 249 VAL A N 1
ATOM 1941 C CA . VAL A 1 249 ? 16.336 6.592 -5.030 1.00 96.81 249 VAL A CA 1
ATOM 1942 C C . VAL A 1 249 ? 16.734 7.302 -6.324 1.00 96.81 249 VAL A C 1
ATOM 1944 O O . VAL A 1 249 ? 17.074 6.630 -7.291 1.00 96.81 249 VAL A O 1
ATOM 1947 N N . THR A 1 250 ? 16.751 8.637 -6.360 1.00 96.19 250 THR A N 1
ATOM 1948 C CA . THR A 1 250 ? 17.198 9.385 -7.548 1.00 96.19 250 THR A CA 1
ATOM 1949 C C . THR A 1 250 ? 18.644 9.052 -7.926 1.00 96.19 250 THR A C 1
ATOM 1951 O O . THR A 1 250 ? 18.951 8.903 -9.109 1.00 96.19 250 THR A O 1
ATOM 1954 N N . GLU A 1 251 ? 19.533 8.893 -6.945 1.00 96.19 251 GLU A N 1
ATOM 1955 C CA . GLU A 1 251 ? 20.923 8.474 -7.168 1.00 96.19 251 GLU A CA 1
ATOM 1956 C C . GLU A 1 251 ? 20.988 7.064 -7.782 1.00 96.19 251 GLU A C 1
ATOM 1958 O O . GLU A 1 251 ? 21.681 6.863 -8.777 1.00 96.19 251 GLU A O 1
ATOM 1963 N N . GLN A 1 252 ? 20.199 6.115 -7.268 1.00 97.06 252 GLN A N 1
ATOM 1964 C CA . GLN A 1 252 ? 20.122 4.751 -7.805 1.00 97.06 252 GLN A CA 1
ATOM 1965 C C . GLN A 1 252 ? 19.515 4.700 -9.218 1.00 97.06 252 GLN A C 1
ATOM 1967 O O . GLN A 1 252 ? 20.023 3.992 -10.085 1.00 97.06 252 GLN A O 1
ATOM 1972 N N . LEU A 1 253 ? 18.471 5.489 -9.496 1.00 96.75 253 LEU A N 1
ATOM 1973 C CA . LEU A 1 253 ? 17.905 5.616 -10.846 1.00 96.75 253 LEU A CA 1
ATOM 1974 C C . LEU A 1 253 ? 18.918 6.222 -11.827 1.00 96.75 253 LEU A C 1
ATOM 1976 O O . LEU A 1 253 ? 18.993 5.796 -12.980 1.00 96.75 253 LEU A O 1
ATOM 1980 N N . THR A 1 254 ? 19.729 7.177 -11.363 1.00 95.31 254 THR A N 1
ATOM 1981 C CA . THR A 1 254 ? 20.817 7.766 -12.155 1.00 95.31 254 THR A CA 1
ATOM 1982 C C . THR A 1 254 ? 21.905 6.736 -12.452 1.00 95.31 254 THR A C 1
ATOM 1984 O O . THR A 1 254 ? 22.402 6.684 -13.573 1.00 95.31 254 THR A O 1
ATOM 1987 N N . GLU A 1 255 ? 22.264 5.891 -11.481 1.00 94.38 255 GLU A N 1
ATOM 1988 C CA . GLU A 1 255 ? 23.229 4.804 -11.682 1.00 94.38 255 GLU A CA 1
ATOM 1989 C C . GLU A 1 255 ? 22.714 3.738 -12.661 1.00 94.38 255 GLU A C 1
ATOM 1991 O O . GLU A 1 255 ? 23.475 3.241 -13.501 1.00 94.38 255 GLU A O 1
ATOM 1996 N N . LEU A 1 256 ? 21.428 3.398 -12.558 1.00 96.12 256 LEU A N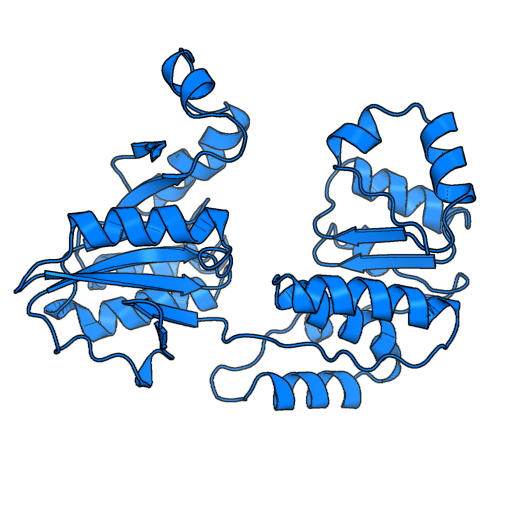 1
ATOM 1997 C CA . LEU A 1 256 ? 20.759 2.478 -13.467 1.00 96.12 256 LEU A CA 1
ATOM 1998 C C . LEU A 1 256 ? 20.728 3.036 -14.901 1.00 96.12 256 LEU A C 1
ATOM 2000 O O . LEU A 1 256 ? 20.960 2.285 -15.845 1.00 96.12 256 LEU A O 1
ATOM 2004 N N . ASN A 1 257 ? 20.517 4.349 -15.056 1.00 96.81 257 ASN A N 1
ATOM 2005 C CA . ASN A 1 257 ? 20.597 5.085 -16.323 1.00 96.81 257 ASN A CA 1
ATOM 2006 C C . ASN A 1 257 ? 19.725 4.492 -17.452 1.00 96.81 257 ASN A C 1
ATOM 2008 O O . ASN A 1 257 ? 20.157 4.361 -18.599 1.00 96.81 257 ASN A O 1
ATOM 2012 N N . VAL A 1 258 ? 18.484 4.135 -17.119 1.00 97.00 258 VAL A N 1
ATOM 2013 C CA . VAL A 1 258 ? 17.457 3.684 -18.073 1.00 97.00 258 VAL A CA 1
ATOM 2014 C C . VAL A 1 258 ? 16.260 4.638 -18.052 1.00 97.00 258 VAL A C 1
ATOM 2016 O O . VAL A 1 258 ? 16.050 5.327 -17.053 1.00 97.00 258 VAL A O 1
ATOM 2019 N N . PRO A 1 259 ? 15.432 4.684 -19.110 1.00 97.31 259 PRO A N 1
ATOM 2020 C CA . PRO A 1 259 ? 14.185 5.439 -19.081 1.00 97.31 259 PRO A CA 1
ATOM 2021 C C . PRO A 1 259 ? 13.254 4.971 -17.955 1.00 97.31 259 PRO A C 1
ATOM 2023 O O . PRO A 1 259 ? 12.981 3.774 -17.830 1.00 97.31 259 PRO A O 1
ATOM 2026 N N . VAL A 1 260 ? 12.726 5.924 -17.181 1.00 97.62 260 VAL A N 1
ATOM 2027 C CA . VAL A 1 260 ? 11.708 5.689 -16.146 1.00 97.62 260 VAL A CA 1
ATOM 2028 C C . VAL A 1 260 ? 10.422 6.404 -16.555 1.00 97.62 260 VAL A C 1
ATOM 2030 O O . VAL A 1 260 ? 10.337 7.634 -16.531 1.00 97.62 260 VAL A O 1
ATOM 2033 N N . LEU A 1 261 ? 9.431 5.625 -16.977 1.00 97.19 261 LEU A N 1
ATOM 2034 C CA . LEU A 1 261 ? 8.159 6.104 -17.510 1.00 97.19 261 LEU A CA 1
ATOM 2035 C C . LEU A 1 261 ? 7.093 6.121 -16.418 1.00 97.19 261 LEU A C 1
ATOM 2037 O O . LEU A 1 261 ? 7.031 5.204 -15.596 1.00 97.19 261 LEU A O 1
ATOM 2041 N N . LYS A 1 262 ? 6.224 7.133 -16.425 1.00 96.88 262 LYS A N 1
ATOM 2042 C CA . LYS A 1 262 ? 5.091 7.211 -15.503 1.00 96.88 262 LYS A CA 1
ATOM 2043 C C . LYS A 1 262 ? 3.846 6.567 -16.113 1.00 96.88 262 LYS A C 1
ATOM 2045 O O . LYS A 1 262 ? 3.288 7.069 -17.083 1.00 96.88 262 LYS A O 1
ATOM 2050 N N . ALA A 1 263 ? 3.356 5.507 -15.480 1.00 95.00 263 ALA A N 1
ATOM 2051 C CA . ALA A 1 263 ? 2.032 4.955 -15.734 1.00 95.00 263 ALA A CA 1
ATOM 2052 C C . ALA A 1 263 ? 1.054 5.394 -14.634 1.00 95.00 263 ALA A C 1
ATOM 2054 O O . ALA A 1 263 ? 1.381 5.403 -13.441 1.00 95.00 263 ALA A O 1
ATOM 2055 N N . ILE A 1 264 ? -0.152 5.784 -15.041 1.00 92.62 264 ILE A N 1
ATOM 2056 C CA . ILE A 1 264 ? -1.206 6.302 -14.172 1.00 92.62 264 ILE A CA 1
ATOM 2057 C C . ILE A 1 264 ? -2.425 5.386 -14.290 1.00 92.62 264 ILE A C 1
ATOM 2059 O O . ILE A 1 264 ? -3.167 5.440 -15.262 1.00 92.62 264 ILE A O 1
ATOM 2063 N N . ARG A 1 265 ? -2.648 4.556 -13.269 1.00 89.62 265 ARG A N 1
ATOM 2064 C CA . ARG A 1 265 ? -3.835 3.696 -13.153 1.00 89.62 265 ARG A CA 1
ATOM 2065 C C . ARG A 1 265 ? -5.060 4.541 -12.814 1.00 89.62 265 ARG A C 1
ATOM 2067 O O . ARG A 1 265 ? -4.970 5.319 -11.867 1.00 89.62 265 ARG A O 1
ATOM 2074 N N . LEU A 1 266 ? -6.183 4.388 -13.514 1.00 87.44 266 LEU A N 1
ATOM 2075 C CA . LEU A 1 266 ? -7.456 5.007 -13.107 1.00 87.44 266 LEU A CA 1
ATOM 2076 C C . LEU A 1 266 ? -7.974 4.381 -11.800 1.00 87.44 266 LEU A C 1
ATOM 2078 O O . LEU A 1 266 ? -8.055 3.160 -11.684 1.00 87.44 266 LEU A O 1
ATOM 2082 N N . THR A 1 267 ? -8.297 5.214 -10.807 1.00 77.81 267 THR A N 1
ATOM 2083 C CA . THR A 1 267 ? -8.696 4.764 -9.454 1.00 77.81 267 THR A CA 1
ATOM 2084 C C . THR A 1 267 ? -10.027 5.342 -8.986 1.00 77.81 267 THR A C 1
ATOM 2086 O O . THR A 1 267 ? -10.695 4.746 -8.152 1.00 77.81 267 THR A O 1
ATOM 2089 N N . ASP A 1 268 ? -10.390 6.505 -9.508 1.00 79.44 268 ASP A N 1
ATOM 2090 C CA . ASP A 1 268 ? -11.489 7.371 -9.077 1.00 79.44 268 ASP A CA 1
ATOM 2091 C C . ASP A 1 268 ? -12.497 7.654 -10.200 1.00 79.44 268 ASP A C 1
ATOM 2093 O O . ASP A 1 268 ? -13.496 8.334 -9.993 1.00 79.44 268 ASP A O 1
ATOM 2097 N N . SER A 1 269 ? -12.230 7.136 -11.397 1.00 84.25 269 SER A N 1
ATOM 2098 C CA . SER A 1 269 ? -13.047 7.325 -12.588 1.00 84.25 269 SER A CA 1
ATOM 2099 C C . SER A 1 269 ? -12.986 6.089 -13.473 1.00 84.25 269 SER A C 1
ATOM 2101 O O . SER A 1 269 ? -12.009 5.336 -13.498 1.00 84.25 269 SER A O 1
ATOM 2103 N N . THR A 1 270 ? -14.058 5.864 -14.214 1.00 88.06 270 THR A N 1
ATOM 2104 C CA . THR A 1 270 ? -14.110 4.861 -15.268 1.00 88.06 270 THR A CA 1
ATOM 2105 C C . THR A 1 270 ? -13.352 5.345 -16.501 1.00 88.06 270 THR A C 1
ATOM 2107 O O . THR A 1 270 ? -13.192 6.542 -16.746 1.00 88.06 270 THR A O 1
ATOM 2110 N N . LYS A 1 271 ? -12.952 4.406 -17.365 1.00 89.81 271 LYS A N 1
ATOM 2111 C CA . LYS A 1 271 ? -12.348 4.735 -18.663 1.00 89.81 271 LYS A CA 1
ATOM 2112 C C . LYS A 1 271 ? -13.229 5.665 -19.507 1.00 89.81 271 LYS A C 1
ATOM 2114 O O . LYS A 1 271 ? -12.703 6.527 -20.202 1.00 89.81 271 LYS A O 1
ATOM 2119 N N . ALA A 1 272 ? -14.550 5.482 -19.471 1.00 92.50 272 ALA A N 1
ATOM 2120 C CA . ALA A 1 272 ? -15.480 6.315 -20.229 1.00 92.50 272 ALA A CA 1
ATOM 2121 C C . ALA A 1 272 ? -15.512 7.754 -19.696 1.00 92.50 272 ALA A C 1
ATOM 2123 O O . ALA A 1 272 ? -15.432 8.689 -20.486 1.00 92.50 272 ALA A O 1
ATOM 2124 N N . GLU A 1 273 ? -15.567 7.928 -18.373 1.00 91.00 273 GLU A N 1
ATOM 2125 C CA . GLU A 1 273 ? -15.498 9.250 -17.737 1.00 91.00 273 GLU A CA 1
ATOM 2126 C C . GLU A 1 273 ? -14.170 9.943 -18.039 1.00 91.00 273 GLU A C 1
ATOM 2128 O O . GLU A 1 273 ? -14.172 11.108 -18.421 1.00 91.00 273 GLU A O 1
ATOM 2133 N N . TRP A 1 274 ? -13.048 9.219 -17.961 1.00 92.06 274 TRP A N 1
ATOM 2134 C CA . TRP A 1 274 ? -11.735 9.764 -18.304 1.00 92.06 274 TRP A CA 1
ATOM 2135 C C . TRP A 1 274 ? -11.646 10.212 -19.771 1.00 92.06 274 TRP A C 1
ATOM 2137 O O . TRP A 1 274 ? -11.183 11.315 -20.045 1.00 92.06 274 TRP A O 1
ATOM 2147 N N . LEU A 1 275 ? -12.130 9.401 -20.720 1.00 91.38 275 LEU A N 1
ATOM 2148 C CA . LEU A 1 275 ? -12.112 9.743 -22.151 1.00 91.38 275 LEU A CA 1
ATOM 2149 C C . LEU A 1 275 ? -12.985 10.957 -22.498 1.00 91.38 275 LEU A C 1
ATOM 2151 O O . LEU A 1 275 ? -12.729 11.625 -23.498 1.00 91.38 275 LEU A O 1
ATOM 2155 N N . LEU A 1 276 ? -14.026 11.213 -21.706 1.00 92.81 276 LEU A N 1
ATOM 2156 C CA . LEU A 1 276 ? -14.922 12.360 -21.864 1.00 92.81 276 LEU A CA 1
ATOM 2157 C C . LEU A 1 276 ? -14.487 13.571 -21.022 1.00 92.81 276 LEU A C 1
ATOM 2159 O O . LEU A 1 276 ? -15.077 14.642 -21.150 1.00 92.81 276 LEU A O 1
ATOM 2163 N N . SER A 1 277 ? -13.479 13.410 -20.164 1.00 89.19 277 SER A N 1
ATOM 2164 C CA . SER A 1 277 ? -12.982 14.448 -19.267 1.00 89.19 277 SER A CA 1
ATOM 2165 C C . SER A 1 277 ? -12.014 15.378 -19.991 1.00 89.19 277 SER A C 1
ATOM 2167 O O . SER A 1 277 ? -10.967 14.954 -20.476 1.00 89.19 277 SER A O 1
ATOM 2169 N N . GLU A 1 278 ? -12.306 16.679 -19.982 1.00 89.69 278 GLU A N 1
ATOM 2170 C CA . GLU A 1 278 ? -11.348 17.702 -20.428 1.00 89.69 278 GLU A CA 1
ATOM 2171 C C . GLU A 1 278 ? -10.160 17.847 -19.462 1.00 89.69 278 GLU A C 1
ATOM 2173 O O . GLU A 1 278 ? -9.076 18.264 -19.865 1.00 89.69 278 GLU A O 1
ATOM 2178 N N . ALA A 1 279 ? -10.346 17.486 -18.187 1.00 86.38 279 ALA A N 1
ATOM 2179 C CA . ALA A 1 279 ? -9.309 17.575 -17.160 1.00 86.38 279 ALA A CA 1
ATOM 2180 C C . ALA A 1 279 ? -8.344 16.373 -17.171 1.00 86.38 279 ALA A C 1
ATOM 2182 O O . ALA A 1 279 ? -7.252 16.446 -16.607 1.00 86.38 279 ALA A O 1
ATOM 2183 N N . GLY A 1 280 ? -8.733 15.255 -17.793 1.00 88.00 280 GLY A N 1
ATOM 2184 C CA . GLY A 1 280 ? -8.031 13.983 -17.655 1.00 88.00 280 GLY A CA 1
ATOM 2185 C C . GLY A 1 280 ? -8.254 13.391 -16.262 1.00 88.00 280 GLY A C 1
ATOM 2186 O O . GLY A 1 280 ? -9.323 12.843 -16.001 1.00 88.00 280 GLY A O 1
ATOM 2187 N N . ILE A 1 281 ? -7.257 13.490 -15.378 1.00 89.56 281 ILE A N 1
ATOM 2188 C CA . ILE A 1 281 ? -7.341 13.010 -13.984 1.00 89.56 281 ILE A CA 1
ATOM 2189 C C . ILE A 1 281 ? -7.804 14.117 -13.026 1.00 89.56 281 ILE A C 1
ATOM 2191 O O . ILE A 1 281 ? -7.732 15.300 -13.356 1.00 89.56 281 ILE A O 1
ATOM 2195 N N . SER A 1 282 ? -8.251 13.741 -11.825 1.00 85.38 282 SER A N 1
ATOM 2196 C CA . SER A 1 282 ? -8.696 14.702 -10.813 1.00 85.38 282 SER A CA 1
ATOM 2197 C C . SER A 1 282 ? -7.585 15.695 -10.431 1.00 85.38 282 SER A C 1
ATOM 2199 O O . SER A 1 282 ? -6.402 15.347 -10.366 1.00 85.38 282 SER A O 1
ATOM 2201 N N . TRP A 1 283 ? -7.950 16.955 -10.179 1.00 85.06 283 TRP A N 1
ATOM 2202 C CA . TRP A 1 283 ? -6.984 18.019 -9.870 1.00 85.06 283 TRP A CA 1
ATOM 2203 C C . TRP A 1 283 ? -6.147 17.709 -8.620 1.00 85.06 283 TRP A C 1
ATOM 2205 O O . TRP A 1 283 ? -4.934 17.913 -8.599 1.00 85.06 283 TRP A O 1
ATOM 2215 N N . ASP A 1 284 ? -6.789 17.169 -7.590 1.00 82.31 284 ASP A N 1
ATOM 2216 C CA . ASP A 1 284 ? -6.159 16.722 -6.350 1.00 82.31 284 ASP A CA 1
ATOM 2217 C C . ASP A 1 284 ? -5.203 15.532 -6.565 1.00 82.31 284 ASP A C 1
ATOM 2219 O O . ASP A 1 284 ? -4.202 15.412 -5.856 1.00 82.31 284 ASP A O 1
ATOM 2223 N N . SER A 1 285 ? -5.418 14.717 -7.606 1.00 87.00 285 SER A N 1
ATOM 2224 C CA . SER A 1 285 ? -4.502 13.641 -8.005 1.00 87.00 285 SER A CA 1
ATOM 2225 C C . SER A 1 285 ? -3.233 14.137 -8.707 1.00 87.00 285 SER A C 1
ATOM 2227 O O . SER A 1 285 ? -2.195 13.476 -8.601 1.00 87.00 285 SER A O 1
ATOM 2229 N N . VAL A 1 286 ? -3.275 15.270 -9.423 1.00 90.75 286 VAL A N 1
ATOM 2230 C CA . VAL A 1 286 ? -2.151 15.758 -10.255 1.00 90.75 286 VAL A CA 1
ATOM 2231 C C . VAL A 1 286 ? -0.875 15.940 -9.434 1.00 90.75 286 VAL A C 1
ATOM 2233 O O . VAL A 1 286 ? 0.202 15.521 -9.865 1.00 90.75 286 VAL A O 1
ATOM 2236 N N . HIS A 1 287 ? -0.993 16.502 -8.227 1.00 90.31 287 HIS A N 1
ATOM 2237 C CA . HIS A 1 287 ? 0.145 16.689 -7.327 1.00 90.31 287 HIS A CA 1
ATOM 2238 C C . HIS A 1 287 ? 0.883 15.367 -7.071 1.00 90.31 287 HIS A C 1
ATOM 2240 O O . HIS A 1 287 ? 2.094 15.273 -7.270 1.00 90.31 287 HIS A O 1
ATOM 2246 N N . TYR A 1 288 ? 0.146 14.326 -6.683 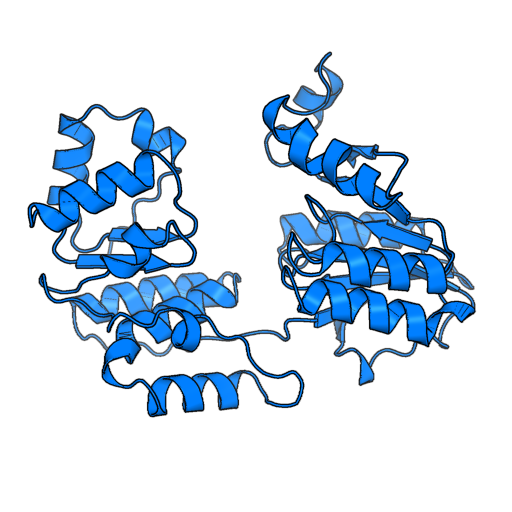1.00 89.38 288 TYR A N 1
ATOM 2247 C CA . TYR A 1 288 ? 0.730 13.048 -6.289 1.00 89.38 288 TYR A CA 1
ATOM 2248 C C . TYR A 1 288 ? 1.158 12.198 -7.485 1.00 89.38 288 TYR A C 1
ATOM 2250 O O . TYR A 1 288 ? 2.164 11.501 -7.406 1.00 89.38 288 TYR A O 1
ATOM 2258 N N . ARG A 1 289 ? 0.406 12.214 -8.587 1.00 92.06 289 ARG A N 1
ATOM 2259 C CA . ARG A 1 289 ? 0.562 11.237 -9.682 1.00 92.06 289 ARG A CA 1
ATOM 2260 C C . ARG A 1 289 ? 1.367 11.761 -10.868 1.00 92.06 289 ARG A C 1
ATOM 2262 O O . ARG A 1 289 ? 1.814 10.943 -11.668 1.00 92.06 289 ARG A O 1
ATOM 2269 N N . VAL A 1 290 ? 1.584 13.074 -10.954 1.00 93.44 290 VAL A N 1
ATOM 2270 C CA . VAL A 1 290 ? 2.349 13.722 -12.031 1.00 93.44 290 VAL A CA 1
ATOM 2271 C C . VAL A 1 290 ? 3.495 14.553 -11.457 1.00 93.44 290 VAL A C 1
ATOM 2273 O O . VAL A 1 290 ? 4.652 14.173 -11.605 1.00 93.44 290 VAL A O 1
ATOM 2276 N N . ALA A 1 291 ? 3.181 15.624 -10.723 1.00 93.81 291 ALA A N 1
ATOM 2277 C CA . ALA A 1 291 ? 4.176 16.625 -10.331 1.00 93.81 291 ALA A CA 1
ATOM 2278 C C . ALA A 1 291 ? 5.272 16.065 -9.407 1.00 93.81 291 ALA A C 1
ATOM 2280 O O . ALA A 1 291 ? 6.447 16.385 -9.562 1.00 93.81 291 ALA A O 1
ATOM 2281 N N . MET A 1 292 ? 4.908 15.222 -8.435 1.00 94.12 292 MET A N 1
ATOM 2282 C CA . MET A 1 292 ? 5.882 14.640 -7.505 1.00 94.12 292 MET A CA 1
ATOM 2283 C C . MET A 1 292 ? 6.823 13.621 -8.176 1.00 94.12 292 MET A C 1
ATOM 2285 O O . MET A 1 292 ? 8.032 13.761 -7.996 1.00 94.12 292 MET A O 1
ATOM 2289 N N . PRO A 1 293 ? 6.341 12.652 -8.982 1.00 94.94 293 PRO A N 1
ATOM 2290 C CA . PRO A 1 293 ? 7.212 11.794 -9.792 1.00 94.94 293 PRO A CA 1
ATOM 2291 C C . PRO A 1 293 ? 8.182 12.553 -10.716 1.00 94.94 293 PRO A C 1
ATOM 2293 O O . PRO A 1 293 ? 9.344 12.158 -10.836 1.00 94.94 293 PRO A O 1
ATOM 2296 N N . GLU A 1 294 ? 7.753 13.666 -11.325 1.00 95.12 294 GLU A N 1
ATOM 2297 C CA . GLU A 1 294 ? 8.601 14.475 -12.218 1.00 95.12 294 GLU A CA 1
ATOM 2298 C C . GLU A 1 294 ? 9.856 15.022 -11.521 1.00 95.12 294 GLU A C 1
ATOM 2300 O O . GLU A 1 294 ? 10.902 15.164 -12.158 1.00 95.12 294 GLU A O 1
ATOM 2305 N N . LEU A 1 295 ? 9.811 15.241 -10.199 1.00 93.75 295 LEU A N 1
ATOM 2306 C CA . LEU A 1 295 ? 10.979 15.658 -9.410 1.00 93.75 295 LEU A CA 1
ATOM 2307 C C . LEU A 1 295 ? 12.111 14.616 -9.396 1.00 93.75 295 LEU A C 1
ATOM 2309 O O . LEU A 1 295 ? 13.241 14.952 -9.045 1.00 93.75 295 LEU A O 1
ATOM 2313 N N . GLN A 1 296 ? 11.824 13.362 -9.755 1.00 94.44 296 GLN A N 1
ATOM 2314 C CA . GLN A 1 296 ? 12.807 12.280 -9.885 1.00 94.44 296 GLN A CA 1
ATOM 2315 C C . GLN A 1 296 ? 13.109 11.937 -11.354 1.00 94.44 296 GLN A C 1
ATOM 2317 O O . GLN A 1 296 ? 13.721 10.910 -11.631 1.00 94.44 296 GLN A O 1
ATOM 2322 N N . GLY A 1 297 ? 12.671 12.772 -12.304 1.00 93.69 297 GLY A N 1
ATOM 2323 C CA . GLY A 1 297 ? 12.840 12.522 -13.739 1.00 93.69 297 GLY A CA 1
ATOM 2324 C C . GLY A 1 297 ? 11.921 11.430 -14.296 1.00 93.69 297 GLY A C 1
ATOM 2325 O O . GLY A 1 297 ? 12.085 11.020 -15.446 1.00 93.69 297 GLY A O 1
ATOM 2326 N N . ILE A 1 298 ? 10.944 10.970 -13.507 1.00 95.44 298 ILE A N 1
ATOM 2327 C CA . ILE A 1 298 ? 9.936 9.999 -13.935 1.00 95.44 298 ILE A CA 1
ATOM 2328 C C . ILE A 1 298 ? 8.939 10.750 -14.819 1.00 95.44 298 ILE A C 1
ATOM 2330 O O . ILE A 1 298 ? 8.221 11.626 -14.342 1.00 95.44 298 ILE A O 1
ATOM 2334 N N . SER A 1 299 ? 8.932 10.452 -16.115 1.00 88.31 299 SER A N 1
ATOM 2335 C CA . SER A 1 299 ? 8.311 11.326 -17.121 1.00 88.31 299 SER A CA 1
ATOM 2336 C C . SER A 1 299 ? 7.353 10.582 -18.049 1.00 88.31 299 SER A C 1
ATOM 2338 O O . SER A 1 299 ? 7.140 9.379 -17.911 1.00 88.31 299 SER A O 1
ATOM 2340 N N . GLN A 1 300 ? 6.758 11.321 -18.992 1.00 86.69 300 GLN A N 1
ATOM 2341 C CA . GLN A 1 300 ? 5.780 10.819 -19.966 1.00 86.69 300 GLN A CA 1
ATOM 2342 C C . GLN A 1 300 ? 4.567 10.149 -19.296 1.00 86.69 300 GLN A C 1
ATOM 2344 O O . GLN A 1 300 ? 4.286 8.981 -19.570 1.00 86.69 300 GLN A O 1
ATOM 2349 N N . PRO A 1 301 ? 3.857 10.866 -18.401 1.00 86.94 301 PRO A N 1
ATOM 2350 C CA . PRO A 1 301 ? 2.686 10.323 -17.730 1.00 86.94 301 PRO A CA 1
ATOM 2351 C C . PRO A 1 301 ? 1.623 9.906 -18.743 1.00 86.94 301 PRO A C 1
ATOM 2353 O O . PRO A 1 301 ? 1.107 10.733 -19.494 1.00 86.94 301 PRO A O 1
ATOM 2356 N N . LEU A 1 302 ? 1.278 8.620 -18.726 1.00 91.44 302 LEU A N 1
ATOM 2357 C CA . LEU A 1 302 ? 0.190 8.061 -19.518 1.00 91.44 302 LEU A CA 1
ATOM 2358 C C . LEU A 1 302 ? -0.821 7.368 -18.610 1.00 91.44 302 LEU A C 1
ATOM 2360 O O . LEU A 1 302 ? -0.455 6.604 -17.716 1.00 91.44 302 LEU A O 1
ATOM 2364 N N . VAL A 1 303 ? -2.099 7.638 -18.861 1.00 91.06 303 VAL A N 1
ATOM 2365 C CA . VAL A 1 303 ? -3.205 6.938 -18.210 1.00 91.06 303 VAL A CA 1
ATOM 2366 C C . VAL A 1 303 ? -3.413 5.587 -18.891 1.00 91.06 303 VAL A C 1
ATOM 2368 O O . VAL A 1 303 ? -3.493 5.536 -20.121 1.00 91.06 303 VAL A O 1
ATOM 2371 N N . LEU A 1 304 ? -3.479 4.516 -18.094 1.00 85.75 304 LEU A N 1
ATOM 2372 C CA . LEU A 1 304 ? -3.643 3.130 -18.545 1.00 85.75 304 LEU A CA 1
ATOM 2373 C C . LEU A 1 304 ? -4.924 2.499 -17.988 1.00 85.75 304 LEU A C 1
ATOM 2375 O O . LEU A 1 304 ? -5.236 2.746 -16.797 1.00 85.75 304 LEU A O 1
#

Secondary structure (DSSP, 8-state):
-------HHHHHTS-HHHHHHHHHT-S-EEEES--HHHHHHHHHHHHTTS-SSEEEESS-HHHHHT-EETTEES--S-HHHHT----TTS-HHHHHHHHHHH-GGGHHHHHHHHHHHH-SHHHHHHHHHHHHHHHH------------SEEEEETTEEE-GGG--GGGSSEEEEEEEEGGGGSHHHHHHHHHHHHHH--SSEEEEEEEE-STHHHHHHHHHHHHTTTTEEEEEE--SSSTTHHHHHHHHHHHHHHHTS-EEEEE--SSS-HHHHHH-SS-S-HHHHIIIIIHHHTTT-EEEEE-